Protein AF-A0A838FUK3-F1 (afdb_monomer_lite)

Radius of gyration: 19.47 Å; chains: 1; bounding box: 32×41×66 Å

Foldseek 3Di:
DALQVLLVVQAPPPDGLLRDDPVSSLRSLLNSCLVPVVCNLVNLLVSCLSPVVCSLVSLLSSCVSVDQPCLLSNLSNLVSSCLSPVVCNVVSLVSSCVSHVVSNVSNPPPDPPVDDDDDDDDDDDDDDPDPDDPDPPDDDDDDDDDDQWWWKQAPQATDIDGPVVNVVRCVVGVRMDTDHRDDDPPDDD

Sequence (189 aa):
MNPTRMIEEHLPQGVTIANASKPDLLSAVCAAVRKYRNAAPQIVRVASEARPQWAGDIVRSAFECLGARDCALLGRVLNAAVSAHPDDAAMLTDIAIQSSPECASSFSGDGKSVRDAGDERDPVGFGLAPLNQNPPPGSVGGGGAQGNVVAVCVNGRTVFASPRGAEDILNNNPSARLGPCVVTPIRNP

pLDDT: mean 71.34, std 22.26, range [27.05, 96.44]

Structure (mmCIF, N/CA/C/O backbone):
data_AF-A0A838FUK3-F1
#
_entry.id   AF-A0A838FUK3-F1
#
loop_
_atom_site.group_PDB
_atom_site.id
_atom_site.type_symbol
_atom_site.label_atom_id
_atom_site.label_alt_id
_atom_site.label_comp_id
_atom_site.label_asym_id
_atom_site.label_entity_id
_atom_site.label_seq_id
_atom_site.pdbx_PDB_ins_code
_atom_site.Cartn_x
_atom_site.Cartn_y
_atom_site.Cartn_z
_atom_site.occupancy
_atom_site.B_iso_or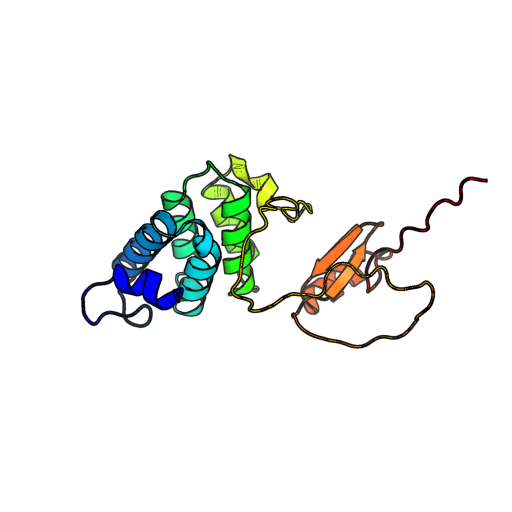_equiv
_atom_site.auth_seq_id
_atom_site.auth_comp_id
_atom_site.auth_asym_id
_atom_site.auth_atom_id
_atom_site.pdbx_PDB_model_num
ATOM 1 N N . MET A 1 1 ? -6.074 -16.871 4.807 1.00 60.47 1 MET A N 1
ATOM 2 C CA . MET A 1 1 ? -6.477 -15.876 5.828 1.00 60.47 1 MET A CA 1
ATOM 3 C C . MET A 1 1 ? -6.793 -14.553 5.130 1.00 60.47 1 MET A C 1
ATOM 5 O O . MET A 1 1 ? -6.140 -14.261 4.138 1.00 60.47 1 MET A O 1
ATOM 9 N N . ASN A 1 2 ? -7.814 -13.806 5.567 1.00 88.00 2 ASN A N 1
ATOM 10 C CA . ASN A 1 2 ? -8.267 -12.572 4.899 1.00 88.00 2 ASN A CA 1
ATOM 11 C C . ASN A 1 2 ? -7.387 -11.359 5.308 1.00 88.00 2 ASN A C 1
ATOM 13 O O . ASN A 1 2 ? -7.122 -11.228 6.505 1.00 88.00 2 ASN A O 1
ATOM 17 N N . PRO A 1 3 ? -6.966 -10.469 4.380 1.00 81.56 3 PRO A N 1
ATOM 18 C CA . PRO A 1 3 ? -6.142 -9.291 4.691 1.00 81.56 3 PRO A CA 1
ATOM 19 C C . PRO A 1 3 ? -6.726 -8.356 5.758 1.00 81.56 3 PRO A C 1
ATOM 21 O O . PRO A 1 3 ? -5.984 -7.849 6.593 1.00 81.56 3 PRO A O 1
ATOM 24 N N . THR A 1 4 ? -8.049 -8.180 5.799 1.00 86.31 4 THR A N 1
ATOM 25 C CA . THR A 1 4 ? -8.727 -7.410 6.851 1.00 86.31 4 THR A CA 1
ATOM 26 C C . THR A 1 4 ? -8.443 -8.005 8.226 1.00 86.31 4 THR A C 1
ATOM 28 O O . THR A 1 4 ? -8.023 -7.299 9.136 1.00 86.31 4 THR A O 1
ATOM 31 N N . ARG A 1 5 ? -8.575 -9.332 8.358 1.00 84.62 5 ARG A N 1
ATOM 32 C CA . ARG A 1 5 ? -8.269 -10.042 9.609 1.00 84.62 5 ARG A CA 1
ATOM 33 C C . ARG A 1 5 ? -6.792 -9.958 9.973 1.00 84.62 5 ARG A C 1
ATOM 35 O O . ARG A 1 5 ? -6.479 -9.850 11.148 1.00 84.62 5 ARG A O 1
ATOM 42 N N . MET A 1 6 ? -5.896 -9.967 8.984 1.00 86.81 6 MET A N 1
ATOM 43 C CA . MET A 1 6 ? -4.457 -9.817 9.230 1.00 86.81 6 MET A CA 1
ATOM 44 C C . MET A 1 6 ? -4.118 -8.474 9.883 1.00 86.81 6 MET A C 1
ATOM 46 O O . MET A 1 6 ? -3.196 -8.424 10.687 1.00 86.81 6 MET A O 1
ATOM 50 N N . ILE A 1 7 ? -4.854 -7.408 9.559 1.00 87.69 7 ILE A N 1
ATOM 51 C CA . ILE A 1 7 ? -4.683 -6.087 10.180 1.00 87.69 7 ILE A CA 1
ATOM 52 C C . ILE A 1 7 ? -5.390 -6.039 11.537 1.00 87.69 7 ILE A C 1
ATOM 54 O O . ILE A 1 7 ? -4.797 -5.613 12.523 1.00 87.69 7 ILE A O 1
ATOM 58 N N . GLU A 1 8 ? -6.642 -6.501 11.603 1.00 90.75 8 GLU A N 1
ATOM 59 C CA . GLU A 1 8 ? -7.452 -6.466 12.828 1.00 90.75 8 GLU A CA 1
ATOM 60 C C . GLU A 1 8 ? -6.852 -7.281 13.981 1.00 90.75 8 GLU A C 1
ATOM 62 O O . GLU A 1 8 ? -7.034 -6.909 15.134 1.00 90.75 8 GLU A O 1
ATOM 67 N N . GLU A 1 9 ? -6.078 -8.334 13.697 1.00 92.38 9 GLU A N 1
ATOM 68 C CA . GLU A 1 9 ? -5.305 -9.076 14.709 1.00 92.38 9 GLU A CA 1
ATOM 69 C C . GLU A 1 9 ? -4.315 -8.211 15.500 1.00 92.38 9 GLU A C 1
ATOM 71 O O . GLU A 1 9 ? -3.909 -8.586 16.600 1.00 92.38 9 GLU A O 1
ATOM 76 N N . HIS A 1 10 ? -3.898 -7.083 14.930 1.00 92.00 10 HIS A N 1
ATOM 77 C CA . HIS A 1 10 ? -2.932 -6.168 15.523 1.00 92.00 10 HIS A CA 1
ATOM 78 C C . HIS A 1 10 ? -3.568 -4.862 16.016 1.00 92.00 10 HIS A C 1
ATOM 80 O O . HIS A 1 10 ? -2.854 -3.981 16.493 1.00 92.00 10 HIS A O 1
ATOM 86 N N . LEU A 1 11 ? -4.894 -4.737 15.922 1.00 91.19 11 LEU A N 1
ATOM 87 C CA . LEU A 1 11 ? -5.642 -3.616 16.480 1.00 91.19 11 LEU A CA 1
ATOM 88 C C . LEU A 1 11 ? -6.100 -3.916 17.920 1.00 91.19 11 LEU A C 1
ATOM 90 O O . LEU A 1 11 ? -6.193 -5.082 18.318 1.00 91.19 11 LEU A O 1
ATOM 94 N N . PRO A 1 12 ? -6.411 -2.880 18.724 1.00 88.88 12 PRO A N 1
ATOM 95 C CA . PRO A 1 12 ? -7.045 -3.071 20.024 1.00 88.88 12 PRO A CA 1
ATOM 96 C C . PRO A 1 12 ? -8.372 -3.838 19.911 1.00 88.88 12 PRO A C 1
ATOM 98 O O . PRO A 1 12 ? -9.055 -3.793 18.887 1.00 88.88 12 PRO A O 1
ATOM 101 N N . GLN A 1 13 ? -8.776 -4.525 20.984 1.00 88.69 13 GLN A N 1
ATOM 102 C CA . GLN A 1 13 ? -10.026 -5.290 20.978 1.00 88.69 13 GLN A CA 1
ATOM 103 C C . GLN A 1 13 ? -11.237 -4.400 20.654 1.00 88.69 13 GLN A C 1
ATOM 105 O O . GLN A 1 13 ? -11.403 -3.324 21.223 1.00 88.69 13 GLN A O 1
ATOM 110 N N . GLY A 1 14 ? -12.090 -4.868 19.737 1.00 84.94 14 GLY A N 1
ATOM 111 C CA . GLY A 1 14 ? -13.278 -4.135 19.280 1.00 84.94 14 GLY A CA 1
ATOM 112 C C . GLY A 1 14 ? -12.997 -3.025 18.258 1.00 84.94 14 GLY A C 1
ATOM 113 O O . GLY A 1 14 ? -13.936 -2.377 17.793 1.00 84.94 14 GLY A O 1
ATOM 114 N N . VAL A 1 15 ? -11.733 -2.818 17.877 1.00 90.19 15 VAL A N 1
ATOM 115 C CA . VAL A 1 15 ? -11.328 -1.857 16.848 1.00 90.19 15 VAL A CA 1
ATOM 116 C C . VAL A 1 15 ? -11.174 -2.571 15.504 1.00 90.19 15 VAL A C 1
ATOM 118 O O . VAL A 1 15 ? -10.634 -3.668 15.402 1.00 90.19 15 VAL A O 1
ATOM 121 N N . THR A 1 16 ? -11.669 -1.925 14.458 1.00 92.12 16 THR A N 1
ATOM 122 C CA . THR A 1 16 ? -11.620 -2.356 13.060 1.00 92.12 16 THR A CA 1
ATOM 123 C C . THR A 1 16 ? -10.824 -1.343 12.251 1.00 92.12 16 THR A C 1
ATOM 125 O O . THR A 1 16 ? -10.628 -0.200 12.669 1.00 92.12 16 THR A O 1
ATOM 128 N N . ILE A 1 17 ? -10.436 -1.707 11.033 1.00 87.81 17 ILE A N 1
ATOM 129 C CA . ILE A 1 17 ? -9.765 -0.786 10.101 1.00 87.81 17 ILE A CA 1
ATOM 130 C C . ILE A 1 17 ? -10.590 0.503 9.897 1.00 87.81 17 ILE A C 1
ATOM 132 O O . ILE A 1 17 ? -10.043 1.600 9.784 1.00 87.81 17 ILE A O 1
ATOM 136 N N . ALA A 1 18 ? -11.922 0.378 9.920 1.00 87.75 18 ALA A N 1
ATOM 137 C CA . ALA A 1 18 ? -12.868 1.460 9.673 1.00 87.75 18 ALA A CA 1
ATOM 138 C C . ALA A 1 18 ? -13.121 2.391 10.874 1.00 87.75 18 ALA A C 1
ATOM 140 O O . ALA A 1 18 ? -13.715 3.455 10.687 1.00 87.75 18 ALA A O 1
ATOM 141 N N . ASN A 1 19 ? -12.665 2.072 12.089 1.00 88.75 19 ASN A N 1
ATOM 142 C CA . ASN A 1 19 ? -12.779 2.966 13.256 1.00 88.75 19 ASN A CA 1
ATOM 143 C C . ASN A 1 19 ? -11.459 3.163 14.024 1.00 88.75 19 ASN A C 1
ATOM 145 O O . ASN A 1 19 ? -11.418 3.981 14.939 1.00 88.75 19 ASN A O 1
ATOM 149 N N . ALA A 1 20 ? -10.382 2.485 13.620 1.00 93.06 20 ALA A N 1
ATOM 150 C CA . ALA A 1 20 ? -9.053 2.679 14.178 1.00 93.06 20 ALA A CA 1
ATOM 151 C C . ALA A 1 20 ? -8.593 4.134 14.047 1.00 93.06 20 ALA A C 1
ATOM 153 O O . ALA A 1 20 ? -8.859 4.805 13.037 1.00 93.06 20 ALA A O 1
ATOM 154 N N . SER A 1 21 ? -7.858 4.589 15.064 1.00 94.50 21 SER A N 1
ATOM 155 C CA . SER A 1 21 ? -7.077 5.814 14.975 1.00 94.50 21 SER A CA 1
ATOM 156 C C . SER A 1 21 ? -5.962 5.639 13.934 1.00 94.50 21 SER A C 1
ATOM 158 O O . SER A 1 21 ? -5.526 4.521 13.648 1.00 94.50 21 SER A O 1
ATOM 160 N N . LYS A 1 22 ? -5.479 6.746 13.360 1.00 93.69 22 LYS A N 1
ATOM 161 C CA . LYS A 1 22 ? -4.349 6.716 12.422 1.00 93.69 22 LYS A CA 1
ATOM 162 C C . LYS A 1 22 ? -3.121 5.980 12.993 1.00 93.69 22 LYS A C 1
ATOM 164 O O . LYS A 1 22 ? -2.636 5.083 12.307 1.00 93.69 22 LYS A O 1
ATOM 169 N N . PRO A 1 23 ? -2.607 6.297 14.202 1.00 95.69 23 PRO A N 1
ATOM 170 C CA . PRO A 1 23 ? -1.423 5.613 14.725 1.00 95.69 23 PRO A CA 1
ATOM 171 C C . PRO A 1 23 ? -1.657 4.118 14.969 1.00 95.69 23 PRO A C 1
ATOM 173 O O . PRO A 1 23 ? -0.779 3.321 14.637 1.00 95.69 23 PRO A O 1
ATOM 176 N N . ASP A 1 24 ? -2.835 3.723 15.465 1.00 93.56 24 ASP A N 1
ATOM 177 C CA . ASP A 1 24 ? -3.150 2.305 15.686 1.00 93.56 24 ASP A CA 1
ATOM 178 C C . ASP A 1 24 ? -3.202 1.540 14.367 1.00 93.56 24 ASP A C 1
ATOM 180 O O . ASP A 1 24 ? -2.647 0.447 14.263 1.00 93.56 24 ASP A O 1
ATOM 184 N N . LEU A 1 25 ? -3.813 2.130 13.333 1.00 95.62 25 LEU A N 1
ATOM 185 C CA . LEU A 1 25 ? -3.869 1.495 12.024 1.00 95.62 25 LEU A CA 1
ATOM 186 C C . LEU A 1 25 ? -2.481 1.355 11.399 1.00 95.62 25 LEU A C 1
ATOM 188 O O . LEU A 1 25 ? -2.160 0.283 10.898 1.00 95.62 25 LEU A O 1
ATOM 192 N N . LEU A 1 26 ? -1.655 2.405 11.423 1.00 96.38 26 LEU A N 1
ATOM 193 C CA . LEU A 1 26 ? -0.302 2.340 10.860 1.00 96.38 26 LEU A CA 1
ATOM 194 C C . LEU A 1 26 ? 0.556 1.303 11.600 1.00 96.38 26 LEU A C 1
ATOM 196 O O . LEU A 1 26 ? 1.238 0.500 10.964 1.00 96.38 26 LEU A O 1
ATOM 200 N N . SER A 1 27 ? 0.452 1.249 12.931 1.00 95.88 27 SER A N 1
ATOM 201 C CA . SER A 1 27 ? 1.106 0.221 13.748 1.00 95.88 27 SER A CA 1
ATOM 202 C C . SER A 1 27 ? 0.626 -1.192 13.384 1.00 95.88 27 SER A C 1
ATOM 204 O O . SER A 1 27 ? 1.440 -2.094 13.167 1.00 95.88 27 SER A O 1
ATOM 206 N N . ALA A 1 28 ? -0.687 -1.381 13.225 1.00 95.44 28 ALA A N 1
ATOM 207 C CA . ALA A 1 28 ? -1.276 -2.664 12.855 1.00 95.44 28 ALA A CA 1
ATOM 208 C C . ALA A 1 28 ? -0.891 -3.109 11.437 1.00 95.44 28 ALA A C 1
ATOM 210 O O . ALA A 1 28 ? -0.527 -4.267 11.238 1.00 95.44 28 ALA A O 1
ATOM 211 N N . VAL A 1 29 ? -0.898 -2.196 10.461 1.00 96.06 29 VAL A N 1
ATOM 212 C CA . VAL A 1 29 ? -0.426 -2.459 9.092 1.00 96.06 29 VAL A CA 1
ATOM 213 C C . VAL A 1 29 ? 1.043 -2.864 9.118 1.00 96.06 29 VAL A C 1
ATOM 215 O O . VAL A 1 29 ? 1.394 -3.895 8.551 1.00 96.06 29 VAL A O 1
ATOM 218 N N . CYS A 1 30 ? 1.889 -2.110 9.821 1.00 95.38 30 CYS A N 1
ATOM 219 C CA . CYS A 1 30 ? 3.306 -2.418 9.985 1.00 95.38 30 CYS A CA 1
ATOM 220 C C . CYS A 1 30 ? 3.538 -3.827 10.565 1.00 95.38 30 CYS A C 1
ATOM 222 O O . CYS A 1 30 ? 4.346 -4.600 10.040 1.00 95.38 30 CYS A O 1
ATOM 224 N N . ALA A 1 31 ? 2.814 -4.189 11.628 1.00 94.50 31 ALA A N 1
ATOM 225 C CA . ALA A 1 31 ? 2.893 -5.516 12.232 1.00 94.50 31 ALA A CA 1
ATOM 226 C C . ALA A 1 31 ? 2.410 -6.615 11.267 1.00 94.50 31 ALA A C 1
ATOM 228 O O . ALA A 1 31 ? 3.091 -7.631 11.091 1.00 94.50 31 ALA A O 1
ATOM 229 N N . ALA A 1 32 ? 1.293 -6.376 10.576 1.00 93.88 32 ALA A N 1
ATOM 230 C CA . ALA A 1 32 ? 0.704 -7.313 9.629 1.00 93.88 32 ALA A CA 1
ATOM 231 C C . ALA A 1 32 ? 1.627 -7.581 8.429 1.00 93.88 32 ALA A C 1
ATOM 233 O O . ALA A 1 32 ? 1.840 -8.740 8.079 1.00 93.88 32 ALA A O 1
ATOM 234 N N . VAL A 1 33 ? 2.234 -6.553 7.820 1.00 95.06 33 VAL A N 1
ATOM 235 C CA . VAL A 1 33 ? 3.140 -6.747 6.670 1.00 95.06 33 VAL A CA 1
ATOM 236 C C . VAL A 1 33 ? 4.452 -7.430 7.062 1.00 95.06 33 VAL A C 1
ATOM 238 O O . VAL A 1 33 ? 5.014 -8.171 6.258 1.00 95.06 33 VAL A O 1
ATOM 241 N N . ARG A 1 34 ? 4.932 -7.247 8.302 1.00 93.25 34 ARG A N 1
ATOM 242 C CA . ARG A 1 34 ? 6.094 -7.990 8.825 1.00 93.25 34 ARG A CA 1
ATOM 243 C C . ARG A 1 34 ? 5.775 -9.467 9.027 1.00 93.25 34 ARG A C 1
ATOM 245 O O . ARG A 1 34 ? 6.584 -10.314 8.657 1.00 93.25 34 ARG A O 1
ATOM 252 N N . LYS A 1 35 ? 4.608 -9.770 9.604 1.00 92.88 35 LYS A N 1
ATOM 253 C CA . LYS A 1 35 ? 4.165 -11.143 9.890 1.00 92.88 35 LYS A CA 1
ATOM 254 C C . LYS A 1 35 ? 3.771 -11.895 8.616 1.00 92.88 35 LYS A C 1
ATOM 256 O O . LYS A 1 35 ? 4.126 -13.057 8.449 1.00 92.88 35 LYS A O 1
ATOM 261 N N . TYR A 1 36 ? 3.088 -11.220 7.695 1.00 91.69 36 TYR A N 1
ATOM 262 C CA . TYR A 1 36 ? 2.520 -11.794 6.477 1.00 91.69 36 TYR A CA 1
ATOM 263 C C . TYR A 1 36 ? 3.130 -11.158 5.218 1.00 91.69 36 TYR A C 1
ATOM 265 O O . TYR A 1 36 ? 2.413 -10.649 4.358 1.00 91.69 36 TYR A O 1
ATOM 273 N N . ARG A 1 37 ? 4.463 -11.201 5.083 1.00 88.94 37 ARG A N 1
ATOM 274 C CA . ARG A 1 37 ? 5.203 -10.533 3.989 1.00 88.94 37 ARG A CA 1
ATOM 275 C C . ARG A 1 37 ? 4.646 -10.791 2.587 1.00 88.94 37 ARG A C 1
ATOM 277 O O . ARG A 1 37 ? 4.472 -9.851 1.821 1.00 88.94 37 ARG A O 1
ATOM 284 N N . ASN A 1 38 ? 4.294 -12.035 2.263 1.00 85.19 38 ASN A N 1
ATOM 285 C CA . ASN A 1 38 ? 3.744 -12.385 0.946 1.00 85.19 38 ASN A CA 1
ATOM 286 C C . ASN A 1 38 ? 2.347 -11.792 0.690 1.00 85.19 38 ASN A C 1
ATOM 288 O O . ASN A 1 38 ? 1.967 -11.584 -0.460 1.00 85.19 38 ASN A O 1
ATOM 292 N N . ALA A 1 39 ? 1.592 -11.501 1.752 1.00 87.50 39 ALA A N 1
ATOM 293 C CA . ALA A 1 39 ? 0.282 -10.860 1.683 1.00 87.50 39 ALA A CA 1
ATOM 294 C C . ALA A 1 39 ? 0.362 -9.328 1.799 1.00 87.50 39 ALA A C 1
ATOM 296 O O . ALA A 1 39 ? -0.669 -8.663 1.688 1.00 87.50 39 ALA A O 1
ATOM 297 N N . ALA A 1 40 ? 1.559 -8.756 1.987 1.00 89.62 40 ALA A N 1
ATOM 298 C CA . ALA A 1 40 ? 1.745 -7.322 2.190 1.00 89.62 40 ALA A CA 1
ATOM 299 C C . ALA A 1 40 ? 1.087 -6.439 1.112 1.00 89.62 40 ALA A C 1
ATOM 301 O O . ALA A 1 40 ? 0.450 -5.45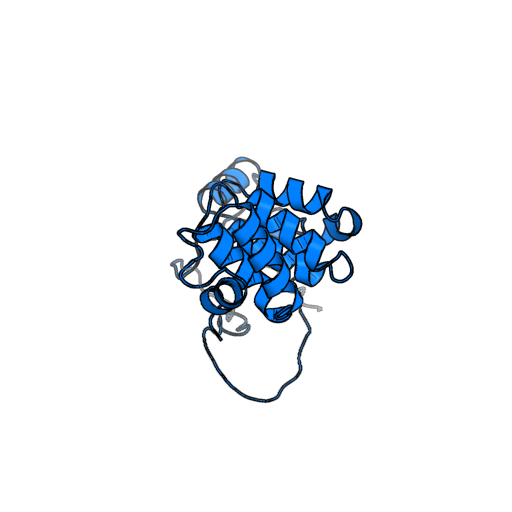8 1.499 1.00 89.62 40 ALA A O 1
ATOM 302 N N . PRO A 1 41 ? 1.123 -6.779 -0.197 1.00 88.06 41 PRO A N 1
ATOM 303 C CA . PRO A 1 41 ? 0.412 -5.994 -1.205 1.00 88.06 41 PRO A CA 1
ATOM 304 C C . PRO A 1 41 ? -1.093 -5.892 -0.930 1.00 88.06 41 PRO A C 1
ATOM 306 O O . PRO A 1 41 ? -1.668 -4.814 -1.026 1.00 88.06 41 PRO A O 1
ATOM 309 N N . GLN A 1 42 ? -1.729 -6.993 -0.518 1.00 85.50 42 GLN A N 1
ATOM 310 C CA . GLN A 1 42 ? -3.172 -7.005 -0.263 1.00 85.50 42 GLN A CA 1
ATOM 311 C C . GLN A 1 42 ? -3.542 -6.376 1.079 1.00 85.50 42 GLN A C 1
ATOM 313 O O . GLN A 1 42 ? -4.596 -5.759 1.190 1.00 85.50 42 GLN A O 1
ATOM 318 N N . ILE A 1 43 ? -2.666 -6.484 2.080 1.00 87.94 43 ILE A N 1
ATOM 319 C CA . ILE A 1 43 ? -2.806 -5.766 3.352 1.00 87.94 43 ILE A CA 1
ATOM 320 C C . ILE A 1 43 ? -2.818 -4.257 3.096 1.00 87.94 43 ILE A C 1
ATOM 322 O O . ILE A 1 43 ? -3.736 -3.568 3.534 1.00 87.94 43 ILE A O 1
ATOM 326 N N . VAL A 1 44 ? -1.836 -3.752 2.344 1.00 92.25 44 VAL A N 1
ATOM 327 C CA . VAL A 1 44 ? -1.743 -2.323 2.016 1.00 92.25 44 VAL A CA 1
ATOM 328 C C . VAL A 1 44 ? -2.923 -1.873 1.168 1.00 92.25 44 VAL A C 1
ATOM 330 O O . VAL A 1 44 ? -3.510 -0.841 1.471 1.00 92.25 44 VAL A O 1
ATOM 333 N N . ARG A 1 45 ? -3.327 -2.661 0.166 1.00 85.88 45 ARG A N 1
ATOM 334 C CA . ARG A 1 45 ? -4.517 -2.367 -0.638 1.00 85.88 45 ARG A CA 1
ATOM 335 C C . ARG A 1 45 ? -5.762 -2.187 0.229 1.00 85.88 45 ARG A C 1
ATOM 337 O O . ARG A 1 45 ? -6.379 -1.133 0.171 1.00 85.88 45 ARG A O 1
ATOM 344 N N . VAL A 1 46 ? -6.098 -3.175 1.061 1.00 87.44 46 VAL A N 1
ATOM 345 C CA . VAL A 1 46 ? -7.309 -3.139 1.900 1.00 87.44 46 VAL A CA 1
ATOM 346 C C . VAL A 1 46 ? -7.253 -2.006 2.924 1.00 87.44 46 VAL A C 1
ATOM 348 O O . VAL A 1 46 ? -8.257 -1.332 3.148 1.00 87.44 46 VAL A O 1
ATOM 351 N N . ALA A 1 47 ? -6.091 -1.765 3.537 1.00 88.69 47 ALA A N 1
ATOM 352 C CA . ALA A 1 47 ? -5.918 -0.651 4.465 1.00 88.69 47 ALA A CA 1
ATOM 353 C C . ALA A 1 47 ? -6.142 0.699 3.767 1.00 88.69 47 ALA A C 1
ATOM 355 O O . ALA A 1 47 ? -6.871 1.546 4.285 1.00 88.69 47 ALA A O 1
ATOM 356 N N . SER A 1 48 ? -5.554 0.880 2.583 1.00 90.06 48 SER A N 1
ATOM 357 C CA . SER A 1 48 ? -5.688 2.102 1.794 1.00 90.06 48 SER A CA 1
ATOM 358 C C . SER A 1 48 ? -7.107 2.283 1.255 1.00 90.06 48 SER A C 1
ATOM 360 O O . SER A 1 48 ? -7.609 3.399 1.290 1.00 90.06 48 SER A O 1
ATOM 362 N N . GLU A 1 49 ? -7.787 1.228 0.796 1.00 85.38 49 GLU A N 1
ATOM 363 C CA . GLU A 1 49 ? -9.197 1.282 0.363 1.00 85.38 49 GLU A CA 1
ATOM 364 C C . GLU A 1 49 ? -10.122 1.694 1.521 1.00 85.38 49 GLU A C 1
ATOM 366 O O . GLU A 1 49 ? -11.022 2.512 1.346 1.00 85.38 49 GLU A O 1
ATOM 371 N N . ALA A 1 50 ? -9.880 1.172 2.727 1.00 86.06 50 ALA A N 1
ATOM 372 C CA . ALA A 1 50 ? -10.679 1.490 3.910 1.00 86.06 50 ALA A CA 1
ATOM 373 C C . ALA A 1 50 ? -10.391 2.888 4.493 1.00 86.06 50 ALA A C 1
ATOM 375 O O . ALA A 1 50 ? -11.240 3.457 5.189 1.00 86.06 50 ALA A O 1
ATOM 376 N N . ARG A 1 51 ? -9.193 3.434 4.245 1.00 87.50 51 ARG A N 1
ATOM 377 C CA . ARG A 1 51 ? -8.735 4.751 4.719 1.00 87.50 51 ARG A CA 1
ATOM 378 C C . ARG A 1 51 ? -8.001 5.534 3.620 1.00 87.50 51 ARG A C 1
ATOM 380 O O . ARG A 1 51 ? -6.794 5.762 3.749 1.00 87.50 51 ARG A O 1
ATOM 387 N N . PRO A 1 52 ? -8.710 5.999 2.573 1.00 89.50 52 PRO A N 1
ATOM 388 C CA . PRO A 1 52 ? -8.102 6.684 1.426 1.00 89.50 52 PRO A CA 1
ATOM 389 C C . PRO A 1 52 ? -7.246 7.887 1.826 1.00 89.50 52 PRO A C 1
ATOM 391 O O . PRO A 1 52 ? -6.130 8.063 1.351 1.00 89.50 52 PRO A O 1
ATOM 394 N N . GLN A 1 53 ? -7.714 8.659 2.809 1.00 90.12 53 GLN A N 1
ATOM 395 C CA . GLN A 1 53 ? -7.031 9.850 3.309 1.00 90.12 53 GLN A CA 1
ATOM 396 C C . GLN A 1 53 ? -5.673 9.566 3.978 1.00 90.12 53 GLN A C 1
ATOM 398 O O . GLN A 1 53 ? -4.938 10.500 4.292 1.00 90.12 53 GLN A O 1
ATOM 403 N N . TRP A 1 54 ? -5.350 8.297 4.254 1.00 94.31 54 TRP A N 1
ATOM 404 C CA . TRP A 1 54 ? -4.081 7.866 4.848 1.00 94.31 54 TRP A CA 1
ATOM 405 C C . TRP A 1 54 ? -3.248 6.995 3.900 1.00 94.31 54 TRP A C 1
ATOM 407 O O . TRP A 1 54 ? -2.221 6.475 4.330 1.00 94.31 54 TRP A O 1
ATOM 417 N N . ALA A 1 55 ? -3.639 6.841 2.628 1.00 91.88 55 ALA A N 1
ATOM 418 C CA . ALA A 1 55 ? -2.982 5.936 1.680 1.00 91.88 55 ALA A CA 1
ATOM 419 C C . ALA A 1 55 ? -1.460 6.161 1.589 1.00 91.88 55 ALA A C 1
ATOM 421 O O . ALA A 1 55 ? -0.685 5.208 1.671 1.00 91.88 55 ALA A O 1
ATOM 422 N N . GLY A 1 56 ? -1.017 7.420 1.521 1.00 91.12 56 GLY A N 1
ATOM 423 C CA . GLY A 1 56 ? 0.410 7.755 1.506 1.00 91.12 56 GLY A CA 1
ATOM 424 C C . GLY A 1 56 ? 1.159 7.327 2.775 1.00 91.12 56 GLY A C 1
ATOM 425 O O . GLY A 1 56 ? 2.262 6.788 2.696 1.00 91.12 56 GLY A O 1
ATOM 426 N N . ASP A 1 57 ? 0.554 7.504 3.951 1.00 94.75 57 ASP A N 1
ATOM 427 C CA . ASP A 1 57 ? 1.167 7.102 5.222 1.00 94.75 57 ASP A CA 1
ATOM 428 C C . ASP A 1 57 ? 1.164 5.582 5.412 1.00 94.75 57 ASP A C 1
ATOM 430 O O . ASP A 1 57 ? 2.104 5.032 5.983 1.00 94.75 57 ASP A O 1
ATOM 434 N N . ILE A 1 58 ? 0.139 4.896 4.900 1.00 96.44 58 ILE A N 1
ATOM 435 C CA . ILE A 1 58 ? 0.051 3.432 4.885 1.00 96.44 58 ILE A CA 1
ATOM 436 C C . ILE A 1 58 ? 1.176 2.852 4.022 1.00 96.44 58 ILE A C 1
ATOM 438 O O . ILE A 1 58 ? 1.871 1.940 4.471 1.00 96.44 58 ILE A O 1
ATOM 442 N N . VAL A 1 59 ? 1.395 3.396 2.818 1.00 95.31 59 VAL A N 1
ATOM 443 C CA . VAL A 1 59 ? 2.501 2.977 1.938 1.00 95.31 59 VAL A CA 1
ATOM 444 C C . VAL A 1 59 ? 3.846 3.215 2.616 1.00 95.31 59 VAL A C 1
ATOM 446 O O . VAL A 1 59 ? 4.643 2.281 2.711 1.00 95.31 59 VAL A O 1
ATOM 449 N N . ARG A 1 60 ? 4.075 4.419 3.158 1.00 93.19 60 ARG A N 1
ATOM 450 C CA . ARG A 1 60 ? 5.313 4.752 3.878 1.00 93.19 60 ARG A CA 1
ATOM 451 C C . ARG A 1 60 ? 5.574 3.782 5.031 1.00 93.19 60 ARG A C 1
ATOM 453 O O . ARG A 1 60 ? 6.643 3.183 5.102 1.00 93.19 60 ARG A O 1
ATOM 460 N N . SER A 1 61 ? 4.580 3.573 5.893 1.00 95.00 61 SER A N 1
ATOM 461 C CA . SER A 1 61 ? 4.699 2.676 7.046 1.00 95.00 61 SER A CA 1
ATOM 462 C C . SER A 1 61 ? 4.970 1.230 6.622 1.00 95.00 61 SER A C 1
ATOM 464 O O . SER A 1 61 ? 5.827 0.559 7.198 1.00 95.00 61 SER A O 1
ATOM 466 N N . ALA A 1 62 ? 4.302 0.742 5.573 1.00 94.38 62 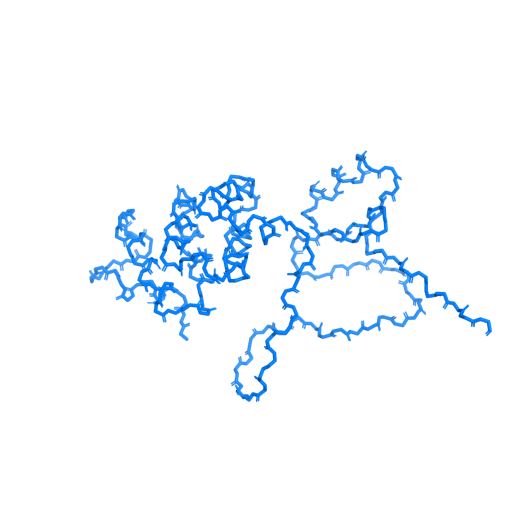ALA A N 1
ATOM 467 C CA . ALA A 1 62 ? 4.551 -0.596 5.053 1.00 94.38 62 ALA A CA 1
ATOM 468 C C . ALA A 1 62 ? 5.985 -0.755 4.524 1.00 94.38 62 ALA A C 1
ATOM 470 O O . ALA A 1 62 ? 6.622 -1.774 4.794 1.00 94.38 62 ALA A O 1
ATOM 471 N N . PHE A 1 63 ? 6.507 0.251 3.818 1.00 94.19 63 PHE A N 1
ATOM 472 C CA . PHE A 1 63 ? 7.871 0.254 3.285 1.00 94.19 63 PHE A CA 1
ATOM 473 C C . PHE A 1 63 ? 8.912 0.234 4.403 1.00 94.19 63 PHE A C 1
ATOM 475 O O . PHE A 1 63 ? 9.791 -0.628 4.405 1.00 94.19 63 PHE A O 1
ATOM 482 N N . GLU A 1 64 ? 8.766 1.107 5.400 1.00 91.25 64 GLU A N 1
ATOM 483 C CA . GLU A 1 64 ? 9.636 1.144 6.582 1.00 91.25 64 GLU A CA 1
ATOM 484 C C . GLU A 1 64 ? 9.649 -0.204 7.316 1.00 91.25 64 GLU A C 1
ATOM 486 O O . GLU A 1 64 ? 10.691 -0.678 7.773 1.00 91.25 64 GLU A O 1
ATOM 491 N N . CYS A 1 65 ? 8.493 -0.864 7.406 1.00 93.25 65 CYS A N 1
ATOM 492 C CA . CYS A 1 65 ? 8.354 -2.109 8.149 1.00 93.25 65 CYS A CA 1
ATOM 493 C C . CYS A 1 65 ? 8.795 -3.354 7.377 1.00 93.25 65 CYS A C 1
ATOM 495 O O . CYS A 1 65 ? 9.260 -4.310 8.004 1.00 93.25 65 CYS A O 1
ATOM 497 N N . LEU A 1 66 ? 8.679 -3.357 6.050 1.00 91.00 66 LEU A N 1
ATOM 498 C CA . LEU A 1 66 ? 9.228 -4.409 5.196 1.00 91.00 66 LEU A CA 1
ATOM 499 C C . LEU A 1 66 ? 10.745 -4.264 5.023 1.00 91.00 66 LEU A C 1
ATOM 501 O O . LEU A 1 66 ? 11.443 -5.285 4.989 1.00 91.00 66 LEU A O 1
ATOM 505 N N . GLY A 1 67 ? 11.233 -3.022 4.981 1.00 84.44 67 GLY A N 1
ATOM 506 C CA . GLY A 1 67 ? 12.607 -2.653 4.667 1.00 84.44 67 GLY A CA 1
ATOM 507 C C . GLY A 1 67 ? 12.930 -2.786 3.175 1.00 84.44 67 GLY A C 1
ATOM 508 O O . GLY A 1 67 ? 12.290 -3.535 2.439 1.00 84.44 67 GLY A O 1
ATOM 509 N N . ALA A 1 68 ? 13.988 -2.114 2.729 1.00 74.44 68 ALA A N 1
ATOM 510 C CA . ALA A 1 68 ? 14.358 -2.018 1.315 1.00 74.44 68 ALA A CA 1
ATOM 511 C C . ALA A 1 68 ? 15.159 -3.214 0.756 1.00 74.44 68 ALA A C 1
ATOM 513 O O . ALA A 1 68 ? 15.940 -3.093 -0.181 1.00 74.44 68 ALA A O 1
ATOM 514 N N . ARG A 1 69 ? 14.987 -4.406 1.337 1.00 76.25 69 ARG A N 1
ATOM 515 C CA . ARG A 1 69 ? 15.736 -5.609 0.921 1.00 76.25 69 ARG A CA 1
ATOM 516 C C . ARG A 1 69 ? 15.130 -6.312 -0.291 1.00 76.25 69 ARG A C 1
ATOM 518 O O . ARG A 1 69 ? 15.816 -7.099 -0.933 1.00 76.25 69 ARG A O 1
ATOM 525 N N . ASP A 1 70 ? 13.855 -6.059 -0.570 1.00 84.19 70 ASP A N 1
ATOM 526 C CA . ASP A 1 70 ? 13.104 -6.711 -1.641 1.00 84.19 70 ASP A CA 1
ATOM 527 C C . ASP A 1 70 ? 12.315 -5.667 -2.440 1.00 84.19 70 ASP A C 1
ATOM 529 O O . ASP A 1 70 ? 11.132 -5.411 -2.200 1.00 84.19 70 ASP A O 1
ATOM 533 N N . CYS A 1 71 ? 12.997 -5.043 -3.404 1.00 85.62 71 CYS A N 1
ATOM 534 C CA . CYS A 1 71 ? 12.396 -4.039 -4.278 1.00 85.62 71 CYS A CA 1
ATOM 535 C C . CYS A 1 71 ? 11.242 -4.597 -5.123 1.00 85.62 71 CYS A C 1
ATOM 537 O O . CYS A 1 71 ? 10.325 -3.856 -5.472 1.00 85.62 71 CYS A O 1
ATOM 539 N N . ALA A 1 72 ? 11.239 -5.903 -5.413 1.00 84.94 72 ALA A N 1
ATOM 540 C CA . ALA A 1 72 ? 10.153 -6.549 -6.141 1.00 84.94 72 ALA A CA 1
ATOM 541 C C . ALA A 1 72 ? 8.885 -6.650 -5.278 1.00 84.94 72 ALA A C 1
ATOM 543 O O . ALA A 1 72 ? 7.775 -6.396 -5.753 1.00 84.94 72 ALA A O 1
ATOM 544 N N . LEU A 1 73 ? 9.026 -6.982 -3.991 1.00 85.44 73 LEU A N 1
ATOM 545 C CA . LEU A 1 73 ? 7.918 -6.929 -3.040 1.00 85.44 73 LEU A CA 1
ATOM 546 C C . LEU A 1 73 ? 7.416 -5.496 -2.844 1.00 85.44 73 LEU A C 1
ATOM 548 O O . LEU A 1 73 ? 6.209 -5.280 -2.931 1.00 85.44 73 LEU A O 1
ATOM 552 N N . LEU A 1 74 ? 8.310 -4.524 -2.646 1.00 88.75 74 LEU A N 1
ATOM 553 C CA . LEU A 1 74 ? 7.922 -3.115 -2.504 1.00 88.75 74 LEU A CA 1
ATOM 554 C C . LEU A 1 74 ? 7.214 -2.585 -3.758 1.00 88.75 74 LEU A C 1
ATOM 556 O O . LEU A 1 74 ? 6.193 -1.909 -3.646 1.00 88.75 74 LEU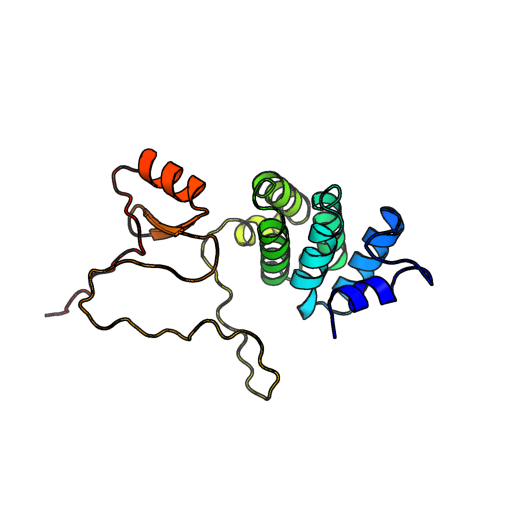 A O 1
ATOM 560 N N . GLY A 1 75 ? 7.673 -2.970 -4.953 1.00 86.00 75 GLY A N 1
ATOM 561 C CA . GLY A 1 75 ? 7.002 -2.646 -6.211 1.00 86.00 75 GLY A CA 1
ATOM 562 C C . GLY A 1 75 ? 5.589 -3.228 -6.287 1.00 86.00 75 GLY A C 1
ATOM 563 O O . GLY A 1 75 ? 4.656 -2.543 -6.705 1.00 86.00 75 GLY A O 1
ATOM 564 N N . ARG A 1 76 ? 5.373 -4.466 -5.820 1.00 85.75 76 ARG A N 1
ATOM 565 C CA . ARG A 1 76 ? 4.020 -5.051 -5.724 1.00 85.75 76 ARG A CA 1
ATOM 566 C C . ARG A 1 76 ? 3.139 -4.329 -4.706 1.00 85.75 76 ARG A C 1
ATOM 568 O O . ARG A 1 76 ? 1.951 -4.155 -4.965 1.00 85.75 76 ARG A O 1
ATOM 575 N N . VAL A 1 77 ? 3.701 -3.907 -3.574 1.00 89.38 77 VAL A N 1
ATOM 576 C CA . VAL A 1 77 ? 2.981 -3.130 -2.554 1.00 89.38 77 VAL A CA 1
ATOM 577 C C . VAL A 1 77 ? 2.534 -1.779 -3.113 1.00 89.38 77 VAL A C 1
ATOM 579 O O . VAL A 1 77 ? 1.358 -1.440 -2.988 1.00 89.38 77 VAL A O 1
ATOM 582 N N . LEU A 1 78 ? 3.432 -1.050 -3.782 1.00 90.44 78 LEU A N 1
ATOM 583 C CA . LEU A 1 78 ? 3.098 0.212 -4.441 1.00 90.44 78 LEU A CA 1
ATOM 584 C C . LEU A 1 78 ? 2.005 0.016 -5.494 1.00 90.44 78 LEU A C 1
ATOM 586 O O . LEU A 1 78 ? 0.996 0.711 -5.456 1.00 90.44 78 LEU A O 1
ATOM 590 N N . ASN A 1 79 ? 2.156 -0.966 -6.387 1.00 82.25 79 ASN A N 1
ATOM 591 C CA . ASN A 1 79 ? 1.152 -1.249 -7.416 1.00 82.25 79 ASN A CA 1
ATOM 592 C C . ASN A 1 79 ? -0.227 -1.556 -6.819 1.00 82.25 79 ASN A C 1
ATOM 594 O O . ASN A 1 79 ? -1.246 -1.135 -7.365 1.00 82.25 79 ASN A O 1
ATOM 598 N N . ALA A 1 80 ? -0.278 -2.266 -5.691 1.00 81.75 80 ALA A N 1
ATOM 599 C CA . ALA A 1 80 ? -1.530 -2.561 -5.007 1.00 81.75 80 ALA A CA 1
ATOM 600 C C . ALA A 1 80 ? -2.174 -1.301 -4.397 1.00 81.75 80 ALA A C 1
ATOM 602 O O . ALA A 1 80 ? -3.393 -1.152 -4.471 1.00 81.75 80 ALA A O 1
ATOM 603 N N . ALA A 1 81 ? -1.373 -0.374 -3.861 1.00 82.38 81 ALA A N 1
ATOM 604 C CA . ALA A 1 81 ? -1.851 0.922 -3.376 1.00 82.38 81 ALA A CA 1
ATOM 605 C C . ALA A 1 81 ? -2.334 1.834 -4.519 1.00 82.38 81 ALA A C 1
ATOM 607 O O . ALA A 1 81 ? -3.417 2.403 -4.427 1.00 82.38 81 ALA A O 1
ATOM 608 N N . VAL A 1 82 ? -1.582 1.913 -5.621 1.00 86.25 82 VAL A N 1
ATOM 609 C CA . VAL A 1 82 ? -1.962 2.665 -6.830 1.00 86.25 82 VAL A CA 1
ATOM 610 C C . VAL A 1 82 ? -3.232 2.094 -7.464 1.00 86.25 82 VAL A C 1
ATOM 612 O O . VAL A 1 82 ? -4.086 2.840 -7.923 1.00 86.25 82 VAL A O 1
ATOM 615 N N . SER A 1 83 ? -3.404 0.770 -7.448 1.00 78.00 83 SER A N 1
ATOM 616 C CA . SER A 1 83 ? -4.632 0.133 -7.944 1.00 78.00 83 SER A CA 1
ATOM 617 C C . SER A 1 83 ? -5.864 0.484 -7.102 1.00 78.00 83 SER A C 1
ATOM 619 O O . SER A 1 83 ? -6.971 0.484 -7.635 1.00 78.00 83 SER A O 1
ATOM 621 N N . ALA A 1 84 ? -5.683 0.760 -5.806 1.00 74.25 84 ALA A N 1
ATOM 622 C CA . ALA A 1 84 ? -6.751 1.245 -4.933 1.00 74.25 84 ALA A CA 1
ATOM 623 C C . ALA A 1 84 ? -7.057 2.733 -5.162 1.00 74.25 84 ALA A C 1
ATOM 625 O O . ALA A 1 84 ? -8.219 3.123 -5.096 1.00 74.25 84 ALA A O 1
ATOM 626 N N . HIS A 1 85 ? -6.027 3.534 -5.459 1.00 77.50 85 HIS A N 1
ATOM 627 C CA . HIS A 1 85 ? -6.108 4.991 -5.612 1.00 77.50 85 HIS A CA 1
ATOM 628 C C . HIS A 1 85 ? -5.383 5.456 -6.882 1.00 77.50 85 HIS A C 1
ATOM 630 O O . HIS A 1 85 ? -4.269 5.981 -6.803 1.00 77.50 85 HIS A O 1
ATOM 636 N N . PRO A 1 86 ? -5.978 5.251 -8.072 1.00 73.25 86 PRO A N 1
ATOM 637 C CA . PRO A 1 86 ? -5.320 5.572 -9.339 1.00 73.25 86 PRO A CA 1
ATOM 638 C C . PRO A 1 86 ? -5.092 7.076 -9.526 1.00 73.25 86 PRO A C 1
ATOM 640 O O . PRO A 1 86 ? -4.114 7.464 -10.161 1.00 73.25 86 PRO A O 1
ATOM 643 N N . ASP A 1 87 ? -5.955 7.915 -8.950 1.00 77.00 87 ASP A N 1
ATOM 644 C CA . ASP A 1 87 ? -5.833 9.375 -9.022 1.00 77.00 87 ASP A CA 1
ATOM 645 C C . ASP A 1 87 ? -4.631 9.897 -8.207 1.00 77.00 87 ASP A C 1
ATOM 647 O O . ASP A 1 87 ? -4.046 10.922 -8.553 1.00 77.00 87 ASP A O 1
ATOM 651 N N . ASP A 1 88 ? -4.189 9.139 -7.196 1.00 80.88 88 ASP A N 1
ATOM 652 C CA . ASP A 1 88 ? -3.054 9.480 -6.327 1.00 80.88 88 ASP A CA 1
ATOM 653 C C . ASP A 1 88 ? -1.740 8.806 -6.768 1.00 80.88 88 ASP A C 1
ATOM 655 O O . ASP A 1 88 ? -0.734 8.852 -6.055 1.00 80.88 88 ASP A O 1
ATOM 659 N N . ALA A 1 89 ? -1.712 8.167 -7.944 1.00 79.62 89 ALA A N 1
ATOM 660 C CA . ALA A 1 89 ? -0.597 7.325 -8.382 1.00 79.62 89 ALA A CA 1
ATOM 661 C C . ALA A 1 89 ? 0.766 8.036 -8.353 1.00 79.62 89 ALA A C 1
ATOM 663 O O . ALA A 1 89 ? 1.759 7.455 -7.905 1.00 79.62 89 ALA A O 1
ATOM 664 N N . ALA A 1 90 ? 0.813 9.294 -8.801 1.00 78.62 90 ALA A N 1
ATOM 665 C CA . ALA A 1 90 ? 2.032 10.099 -8.798 1.00 78.62 90 ALA A CA 1
ATOM 666 C C . ALA A 1 90 ? 2.530 10.352 -7.365 1.00 78.62 90 ALA A C 1
ATOM 668 O O . ALA A 1 90 ? 3.676 10.045 -7.050 1.00 78.62 90 ALA A O 1
ATOM 669 N N . MET A 1 91 ? 1.636 10.791 -6.472 1.00 86.50 91 MET A N 1
ATOM 670 C CA . MET A 1 91 ? 1.948 11.027 -5.059 1.00 86.50 91 MET A CA 1
ATOM 671 C C . MET A 1 91 ? 2.441 9.751 -4.363 1.00 86.50 91 MET A C 1
ATOM 673 O O . MET A 1 91 ? 3.423 9.787 -3.622 1.00 86.50 91 MET A O 1
ATOM 677 N N . LEU A 1 92 ? 1.774 8.615 -4.585 1.00 83.75 92 LEU A N 1
ATOM 678 C CA . LEU A 1 92 ? 2.162 7.339 -3.979 1.00 83.75 92 LEU A CA 1
ATOM 679 C C . LEU A 1 92 ? 3.522 6.854 -4.493 1.00 83.75 92 LEU A C 1
ATOM 681 O O . LEU A 1 92 ? 4.315 6.316 -3.718 1.00 83.75 92 LEU A O 1
ATOM 685 N N . THR A 1 93 ? 3.811 7.079 -5.775 1.00 83.38 93 THR A N 1
ATOM 686 C CA . THR A 1 93 ? 5.110 6.757 -6.379 1.00 83.38 93 THR A CA 1
ATOM 687 C C . THR A 1 93 ? 6.217 7.643 -5.810 1.00 83.38 93 THR A C 1
ATOM 689 O O . THR A 1 93 ? 7.264 7.125 -5.425 1.00 83.38 93 THR A O 1
ATOM 692 N N . ASP A 1 94 ? 5.975 8.948 -5.664 1.00 80.94 94 ASP A N 1
ATOM 693 C CA . ASP A 1 94 ? 6.928 9.875 -5.045 1.00 80.94 94 ASP A CA 1
ATOM 694 C C . ASP A 1 94 ? 7.238 9.485 -3.596 1.00 80.94 94 ASP A C 1
ATOM 696 O O . ASP A 1 94 ? 8.399 9.486 -3.183 1.00 80.94 94 ASP A O 1
ATOM 700 N N . ILE A 1 95 ? 6.218 9.093 -2.824 1.00 87.88 95 ILE A N 1
ATOM 701 C CA . ILE A 1 95 ? 6.401 8.582 -1.460 1.00 87.88 95 ILE A CA 1
ATOM 702 C C . ILE A 1 95 ? 7.246 7.307 -1.471 1.00 87.88 95 ILE A C 1
ATOM 704 O O . ILE A 1 95 ? 8.179 7.196 -0.680 1.00 87.88 95 ILE A O 1
ATOM 708 N N . ALA A 1 96 ? 6.964 6.364 -2.370 1.00 87.81 96 ALA A N 1
ATOM 709 C CA . ALA A 1 96 ? 7.727 5.124 -2.477 1.00 87.81 96 ALA A CA 1
ATOM 710 C C . ALA A 1 96 ? 9.206 5.375 -2.813 1.00 87.81 96 ALA A C 1
ATOM 712 O O . ALA A 1 96 ? 10.080 4.772 -2.190 1.00 87.81 96 ALA A O 1
ATOM 713 N N . ILE A 1 97 ? 9.497 6.298 -3.737 1.00 87.38 97 ILE A N 1
ATOM 714 C CA . ILE A 1 97 ? 10.868 6.701 -4.084 1.00 87.38 97 ILE A CA 1
ATOM 715 C C . ILE A 1 97 ? 11.563 7.352 -2.884 1.00 87.38 97 ILE A C 1
ATOM 717 O O . ILE A 1 97 ? 12.714 7.032 -2.604 1.00 87.38 97 ILE A O 1
ATOM 721 N N . GLN A 1 98 ? 10.879 8.230 -2.146 1.00 88.19 98 GLN A N 1
ATOM 722 C CA . GLN A 1 98 ? 11.444 8.849 -0.941 1.00 88.19 98 GLN A CA 1
ATOM 723 C C . GLN A 1 98 ? 11.707 7.825 0.173 1.00 88.19 98 GLN A C 1
ATOM 725 O O . GLN A 1 98 ? 12.699 7.938 0.890 1.00 88.19 98 GLN A O 1
ATOM 730 N N . SER A 1 99 ? 10.835 6.825 0.320 1.00 87.25 99 SER A N 1
ATOM 731 C CA . SER A 1 99 ? 10.955 5.777 1.340 1.00 87.25 99 SER A CA 1
ATOM 732 C C . SER A 1 99 ? 11.974 4.692 0.992 1.00 87.25 99 SER A C 1
ATOM 734 O O . SER A 1 99 ? 12.484 4.026 1.892 1.00 87.25 99 SER A O 1
ATOM 736 N N . SER A 1 100 ? 12.242 4.450 -0.289 1.00 88.50 100 SER A N 1
ATOM 737 C CA . SER A 1 100 ? 13.175 3.412 -0.749 1.00 88.50 100 SER A CA 1
ATOM 738 C C . SER A 1 100 ? 13.833 3.820 -2.076 1.00 88.50 100 SER A C 1
ATOM 740 O O . SER A 1 100 ? 13.519 3.244 -3.126 1.00 88.50 100 SER A O 1
ATOM 742 N N . PRO A 1 101 ? 14.724 4.829 -2.064 1.00 85.38 101 PRO A N 1
ATOM 743 C CA . PRO A 1 101 ? 15.346 5.373 -3.275 1.00 85.38 101 PRO A CA 1
ATOM 744 C C . PRO A 1 101 ? 16.158 4.336 -4.065 1.00 85.38 101 PRO A C 1
ATOM 746 O O . PRO A 1 101 ? 16.211 4.391 -5.292 1.00 85.38 101 PRO A O 1
ATOM 749 N N . GLU A 1 102 ? 16.737 3.342 -3.393 1.00 82.94 102 GLU A N 1
ATOM 750 C CA . GLU A 1 102 ? 17.444 2.214 -4.007 1.00 82.94 102 GLU A CA 1
ATOM 751 C C . GLU A 1 102 ? 16.532 1.322 -4.866 1.00 82.94 102 GLU A C 1
ATOM 753 O O . GLU A 1 102 ? 17.004 0.638 -5.775 1.00 82.94 102 GLU A O 1
ATOM 758 N N . CYS A 1 103 ? 15.221 1.362 -4.614 1.00 84.00 103 CYS A N 1
ATOM 759 C CA . CYS A 1 103 ? 14.205 0.595 -5.324 1.00 84.00 103 CYS A CA 1
ATOM 760 C C . CYS A 1 103 ? 13.458 1.414 -6.389 1.00 84.00 103 CYS A C 1
ATOM 762 O O . CYS A 1 103 ? 12.529 0.887 -7.001 1.00 84.00 103 CYS A O 1
ATOM 764 N N . ALA A 1 104 ? 13.860 2.661 -6.669 1.00 81.06 104 ALA A N 1
ATOM 765 C CA . ALA A 1 104 ? 13.170 3.551 -7.613 1.00 81.06 104 ALA A CA 1
ATOM 766 C C . ALA A 1 104 ? 12.962 2.937 -9.016 1.00 81.06 104 ALA A C 1
ATOM 768 O O . ALA A 1 104 ? 11.926 3.140 -9.655 1.00 81.06 104 ALA A O 1
ATOM 769 N N . SER A 1 105 ? 13.909 2.112 -9.471 1.00 75.19 105 SER A N 1
ATOM 770 C CA . SER A 1 105 ? 13.817 1.369 -10.737 1.00 75.19 105 SER A CA 1
ATOM 771 C C . SER A 1 105 ? 12.724 0.292 -10.748 1.00 75.19 105 SER A C 1
ATOM 773 O O . SER A 1 105 ? 12.265 -0.089 -11.817 1.00 75.19 105 SER A O 1
ATOM 775 N N . SER A 1 106 ? 12.292 -0.189 -9.578 1.00 76.25 106 SER A N 1
ATOM 776 C CA . SER A 1 106 ? 11.189 -1.153 -9.418 1.00 76.25 106 SER A CA 1
ATOM 777 C C . SER A 1 106 ? 9.817 -0.480 -9.281 1.00 76.25 106 SER A C 1
ATOM 779 O O . SER A 1 106 ? 8.796 -1.164 -9.334 1.00 76.25 106 SER A O 1
ATOM 781 N N . PHE A 1 107 ? 9.786 0.842 -9.084 1.00 77.88 107 PHE A N 1
ATOM 782 C CA . PHE A 1 107 ? 8.559 1.648 -8.999 1.00 77.88 107 PHE A CA 1
ATOM 783 C C . PHE A 1 107 ? 8.218 2.310 -10.331 1.00 77.88 107 PHE A C 1
ATOM 785 O O . PHE A 1 107 ? 7.049 2.504 -10.655 1.00 77.88 107 PHE A O 1
ATOM 792 N N . SER A 1 108 ? 9.245 2.613 -11.122 1.00 58.03 108 SER A N 1
ATOM 793 C CA . SER A 1 108 ? 9.098 3.065 -12.500 1.00 58.03 108 SER A CA 1
ATOM 794 C C . SER A 1 108 ? 8.595 1.893 -13.345 1.00 58.03 108 SER A C 1
ATOM 796 O O . SER A 1 108 ? 9.159 0.804 -13.278 1.00 58.03 108 SER A O 1
ATOM 798 N N . GLY A 1 109 ? 7.532 2.091 -14.126 1.00 49.53 109 GLY A N 1
ATOM 799 C CA . GLY A 1 109 ? 6.852 1.066 -14.935 1.00 49.53 109 GLY A CA 1
ATOM 800 C C . GLY A 1 109 ? 7.676 0.423 -16.066 1.00 49.53 109 GLY A C 1
ATOM 801 O O . GLY A 1 109 ? 7.106 -0.005 -17.069 1.00 49.53 109 GLY A O 1
ATOM 802 N N . ASP A 1 110 ? 8.998 0.312 -15.936 1.00 33.78 110 ASP A N 1
ATOM 803 C CA . ASP A 1 110 ? 9.847 -0.539 -16.761 1.00 33.78 110 ASP A CA 1
ATOM 804 C C . ASP A 1 110 ? 9.640 -2.006 -16.371 1.00 33.78 110 ASP A C 1
ATOM 806 O O . ASP A 1 110 ? 10.469 -2.605 -15.700 1.00 33.78 110 ASP A O 1
ATOM 810 N N . GLY A 1 111 ? 8.510 -2.584 -16.789 1.00 36.44 111 GLY A N 1
ATOM 811 C CA . GLY A 1 111 ? 8.422 -3.903 -17.433 1.00 36.44 111 GLY A CA 1
ATOM 812 C C . GLY A 1 111 ? 9.124 -5.137 -16.843 1.00 36.44 111 GLY A C 1
ATOM 813 O O . GLY A 1 111 ? 9.077 -6.187 -17.479 1.00 36.44 111 GLY A O 1
ATOM 814 N N . LYS A 1 112 ? 9.723 -5.105 -15.653 1.00 30.92 112 LYS A N 1
ATOM 815 C CA . LYS A 1 112 ? 10.047 -6.301 -14.880 1.00 30.92 112 LYS A CA 1
ATOM 816 C C . LYS A 1 112 ? 8.795 -6.685 -14.117 1.00 30.92 112 LYS A C 1
ATOM 818 O O . LYS A 1 112 ? 8.709 -6.589 -12.896 1.00 30.92 112 LYS A O 1
ATOM 823 N N . SER A 1 113 ? 7.815 -7.180 -14.873 1.00 32.97 113 SER A N 1
ATOM 824 C CA . SER A 1 113 ? 6.977 -8.250 -14.354 1.00 32.97 113 SER A CA 1
ATOM 825 C C . SER A 1 113 ? 7.929 -9.246 -13.707 1.00 32.97 113 SER A C 1
ATOM 827 O O . SER A 1 113 ? 8.831 -9.757 -14.372 1.00 32.97 113 SER A O 1
ATOM 829 N N . VAL A 1 114 ? 7.770 -9.452 -12.406 1.00 35.31 114 VAL A N 1
ATOM 830 C CA . VAL A 1 114 ? 8.406 -10.536 -11.666 1.00 35.31 114 VAL A CA 1
ATOM 831 C C . VAL A 1 114 ? 7.889 -11.835 -12.291 1.00 35.31 114 VAL A C 1
ATOM 833 O O . VAL A 1 114 ? 6.893 -12.403 -11.856 1.00 35.31 114 VAL A O 1
ATOM 836 N N . ARG A 1 115 ? 8.493 -12.235 -13.413 1.00 36.94 115 ARG A N 1
ATOM 837 C CA . ARG A 1 115 ? 8.540 -13.621 -13.858 1.00 36.94 115 ARG A CA 1
ATOM 838 C C . ARG A 1 115 ? 9.584 -14.285 -12.967 1.00 36.94 115 ARG A C 1
ATOM 840 O O . ARG A 1 115 ? 10.629 -13.694 -12.709 1.00 36.94 115 ARG A O 1
ATOM 847 N N . ASP A 1 116 ? 9.220 -15.472 -12.505 1.00 33.97 116 ASP A N 1
ATOM 848 C CA . ASP A 1 116 ? 9.967 -16.377 -11.632 1.00 33.97 116 ASP A CA 1
ATOM 849 C C . ASP A 1 116 ? 9.907 -16.117 -10.121 1.00 33.97 116 ASP A C 1
ATOM 851 O O . ASP A 1 116 ? 10.808 -15.574 -9.491 1.00 33.97 116 ASP A O 1
ATOM 855 N N . ALA A 1 117 ? 8.845 -16.660 -9.525 1.00 31.52 117 ALA A N 1
ATOM 856 C CA . ALA A 1 117 ? 9.018 -17.622 -8.441 1.00 31.52 117 ALA A CA 1
ATOM 857 C C . ALA A 1 117 ? 8.050 -18.787 -8.695 1.00 31.52 117 ALA A C 1
ATOM 859 O O . ALA A 1 117 ? 6.926 -18.805 -8.195 1.00 31.52 117 ALA A O 1
ATOM 860 N N . GLY A 1 118 ? 8.463 -19.711 -9.564 1.00 29.84 118 GLY A N 1
ATOM 861 C CA . GLY A 1 118 ? 7.890 -21.047 -9.592 1.00 29.84 118 GLY A CA 1
ATOM 862 C C . GLY A 1 118 ? 8.427 -21.838 -8.404 1.00 29.84 118 GLY A C 1
ATOM 863 O O . GLY A 1 118 ? 9.633 -22.028 -8.293 1.00 29.84 118 GLY A O 1
ATOM 864 N N . ASP A 1 119 ? 7.532 -22.289 -7.533 1.00 27.98 119 ASP A N 1
ATOM 865 C CA . ASP A 1 119 ? 7.679 -23.578 -6.865 1.00 27.98 119 ASP A CA 1
ATOM 866 C C . ASP A 1 119 ? 6.287 -24.216 -6.814 1.00 27.98 119 ASP A C 1
ATOM 868 O O . ASP A 1 119 ? 5.361 -23.743 -6.151 1.00 27.98 119 ASP A O 1
ATOM 872 N N . GLU A 1 120 ? 6.125 -25.230 -7.658 1.00 41.75 120 GLU A N 1
ATOM 873 C CA . GLU A 1 120 ? 4.979 -26.123 -7.723 1.00 41.75 120 GLU A CA 1
ATOM 874 C C . GLU A 1 120 ? 4.904 -26.952 -6.438 1.00 41.75 120 GLU A C 1
ATOM 876 O O . GLU A 1 120 ? 5.764 -27.804 -6.214 1.00 41.75 120 GLU A O 1
ATOM 881 N N . ARG A 1 121 ? 3.849 -26.733 -5.638 1.00 33.38 121 ARG A N 1
ATOM 882 C CA . ARG A 1 121 ? 3.067 -27.764 -4.920 1.00 33.38 121 ARG A CA 1
ATOM 883 C C . ARG A 1 121 ? 1.862 -27.138 -4.188 1.00 33.38 121 ARG A C 1
ATOM 885 O O . ARG A 1 121 ? 1.984 -26.642 -3.074 1.00 33.38 121 ARG A O 1
ATOM 892 N N . ASP A 1 122 ? 0.694 -27.290 -4.822 1.00 32.47 122 ASP A N 1
ATOM 893 C CA . ASP A 1 122 ? -0.611 -27.597 -4.194 1.00 32.47 122 ASP A CA 1
ATOM 894 C C . ASP A 1 122 ? -1.414 -26.502 -3.426 1.00 32.47 122 ASP A C 1
ATOM 896 O O . ASP A 1 122 ? -0.881 -25.458 -3.057 1.00 32.47 122 ASP A O 1
ATOM 900 N N . PRO A 1 123 ? -2.762 -26.628 -3.302 1.00 42.97 123 PRO A N 1
ATOM 901 C CA . PRO A 1 123 ? -3.681 -25.852 -4.136 1.00 42.97 123 PRO A CA 1
ATOM 902 C C . PRO A 1 123 ? -4.705 -25.036 -3.326 1.00 42.97 123 PRO A C 1
ATOM 904 O O . PRO A 1 123 ? -5.450 -25.580 -2.518 1.00 42.97 123 PRO A O 1
ATOM 907 N N . VAL A 1 124 ? -4.855 -23.740 -3.619 1.00 32.38 124 VAL A N 1
ATOM 908 C CA . VAL A 1 124 ? -6.124 -23.026 -3.375 1.00 32.38 124 VAL A CA 1
ATOM 909 C C . VAL A 1 124 ? -6.273 -21.931 -4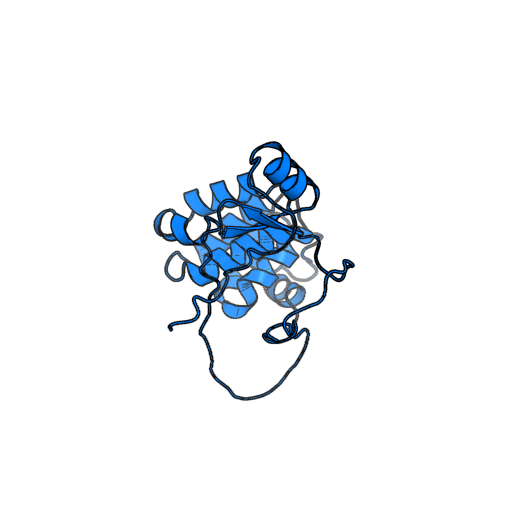.429 1.00 32.38 124 VAL A C 1
ATOM 911 O O . VAL A 1 124 ? -5.662 -20.867 -4.347 1.00 32.38 124 VAL A O 1
ATOM 914 N N . GLY A 1 125 ? -7.040 -22.223 -5.476 1.00 34.72 125 GLY A N 1
ATOM 915 C CA . GLY A 1 125 ? -7.295 -21.285 -6.560 1.00 34.72 125 GLY A CA 1
ATOM 916 C C . GLY A 1 125 ? -8.261 -20.184 -6.146 1.00 34.72 125 GLY A C 1
ATOM 917 O O . GLY A 1 125 ? -9.334 -20.492 -5.653 1.00 34.72 125 GLY A O 1
ATOM 918 N N . PHE A 1 126 ? -7.907 -18.932 -6.441 1.00 29.16 126 PHE A N 1
ATOM 919 C CA . PHE A 1 126 ? -8.845 -17.874 -6.819 1.00 29.16 126 PHE A CA 1
ATOM 920 C C . PHE A 1 126 ? -8.121 -16.901 -7.762 1.00 29.16 126 PHE A C 1
ATOM 922 O O . PHE A 1 126 ? -7.238 -16.160 -7.340 1.00 29.16 126 PHE A O 1
ATOM 929 N N . GLY A 1 127 ? -8.503 -16.931 -9.045 1.00 28.39 127 GLY A N 1
ATOM 930 C CA . GLY A 1 127 ? -8.170 -15.901 -10.036 1.00 28.39 127 GLY A CA 1
ATOM 931 C C . GLY A 1 127 ? -6.946 -16.162 -10.918 1.00 28.39 127 GLY A C 1
ATOM 932 O O . GLY A 1 127 ? -6.038 -15.338 -10.956 1.00 28.39 127 GLY A O 1
ATOM 933 N N . LEU A 1 128 ? -6.932 -17.266 -11.672 1.00 32.62 128 LEU A N 1
ATOM 934 C CA . LEU A 1 128 ? -6.083 -17.370 -12.862 1.00 32.62 128 LEU A CA 1
ATOM 935 C C . LEU A 1 128 ? -6.579 -16.356 -13.905 1.00 32.62 128 LEU A C 1
ATOM 937 O O . LEU A 1 128 ? -7.630 -16.554 -14.513 1.00 32.62 128 LEU A O 1
ATOM 941 N N . ALA A 1 129 ? -5.814 -15.289 -14.140 1.00 31.52 129 ALA A N 1
ATOM 942 C CA . ALA A 1 129 ? -5.782 -14.695 -15.472 1.00 31.52 129 ALA A CA 1
ATOM 943 C C . ALA A 1 129 ? -5.288 -15.788 -16.440 1.00 31.52 129 ALA A C 1
ATOM 945 O O . ALA A 1 129 ? -4.372 -16.534 -16.069 1.00 31.52 129 ALA A O 1
ATOM 946 N N . PRO A 1 130 ? -5.888 -15.959 -17.631 1.00 34.81 130 PRO A N 1
ATOM 947 C CA . PRO A 1 130 ? -5.524 -17.065 -18.498 1.00 34.81 130 PRO A CA 1
ATOM 948 C C . PRO A 1 130 ? -4.046 -16.966 -18.877 1.00 34.81 130 PRO A C 1
ATOM 950 O O . PRO A 1 130 ? -3.551 -15.932 -19.328 1.00 34.81 130 PRO A O 1
ATOM 953 N N . LEU A 1 131 ? -3.357 -18.082 -18.643 1.00 33.91 131 LEU A N 1
ATOM 954 C CA . LEU A 1 131 ? -2.015 -18.358 -19.118 1.00 33.91 131 LEU A CA 1
ATOM 955 C C . LEU A 1 131 ? -1.913 -18.043 -20.609 1.00 33.91 131 LEU A C 1
ATOM 957 O O . LEU A 1 131 ? -2.783 -18.410 -21.393 1.00 33.91 131 LEU A O 1
ATOM 961 N N . ASN A 1 132 ? -0.806 -17.388 -20.943 1.00 36.97 132 ASN A N 1
ATOM 962 C CA . ASN A 1 132 ? -0.219 -17.188 -22.259 1.00 36.97 132 ASN A CA 1
ATOM 963 C C . ASN A 1 132 ? -0.748 -18.150 -23.345 1.00 36.97 132 ASN A C 1
ATOM 965 O O . ASN A 1 132 ? -0.172 -19.208 -23.596 1.00 36.97 132 ASN A O 1
ATOM 969 N N . GLN A 1 133 ? -1.832 -17.758 -24.008 1.00 30.61 133 GLN A N 1
ATOM 970 C CA . GLN A 1 133 ? -2.180 -18.276 -25.319 1.00 30.61 133 GLN A CA 1
ATOM 971 C C . GLN A 1 133 ? -1.708 -17.231 -26.317 1.00 30.61 133 GLN A C 1
ATOM 973 O O . GLN A 1 133 ? -2.283 -16.149 -26.415 1.00 30.61 133 GLN A O 1
ATOM 978 N N . ASN A 1 134 ? -0.640 -17.554 -27.048 1.00 35.03 134 ASN A N 1
ATOM 979 C CA . ASN A 1 134 ? -0.384 -16.923 -28.337 1.00 35.03 134 ASN A CA 1
ATOM 980 C C . ASN A 1 134 ? -1.715 -16.893 -29.105 1.00 35.03 134 ASN A C 1
ATOM 982 O O . ASN A 1 134 ? -2.260 -17.973 -29.361 1.00 35.03 134 ASN A O 1
ATOM 986 N N . PRO A 1 135 ? -2.266 -15.724 -29.470 1.00 33.53 135 PRO A N 1
ATOM 987 C CA . PRO A 1 135 ? -3.415 -15.727 -30.348 1.00 33.53 135 PRO A CA 1
ATOM 988 C C . PRO A 1 135 ? -2.940 -16.241 -31.717 1.00 33.53 135 PRO A C 1
ATOM 990 O O . PRO A 1 135 ? -1.865 -15.844 -32.184 1.00 33.53 135 PRO A O 1
ATOM 993 N N . PRO A 1 136 ? -3.687 -17.152 -32.363 1.00 29.98 136 PRO A N 1
ATOM 994 C CA . PRO A 1 136 ? -3.378 -17.563 -33.724 1.00 29.98 136 PRO A CA 1
ATOM 995 C C . PRO A 1 136 ? -3.406 -16.338 -34.656 1.00 29.98 136 PRO A C 1
ATOM 997 O O . PRO A 1 136 ? -4.091 -15.349 -34.373 1.00 29.98 136 PRO A O 1
ATOM 1000 N N . PRO A 1 137 ? -2.646 -16.359 -35.763 1.00 34.81 137 PRO A N 1
ATOM 1001 C CA . PRO A 1 137 ? -2.552 -15.214 -36.649 1.00 34.81 137 PRO A CA 1
ATOM 1002 C C . PRO A 1 137 ? -3.899 -14.992 -37.339 1.00 34.81 137 PRO A C 1
ATOM 1004 O O . PRO A 1 137 ? -4.363 -15.834 -38.103 1.00 34.81 137 PRO A O 1
ATOM 1007 N N . GLY A 1 138 ? -4.501 -13.834 -37.078 1.00 34.38 138 GLY A N 1
ATOM 1008 C CA . GLY A 1 138 ? -5.710 -13.376 -37.753 1.00 34.38 138 GLY A CA 1
ATOM 1009 C C . GLY A 1 138 ? -6.931 -13.357 -36.845 1.00 34.38 138 GLY A C 1
ATOM 1010 O O . GLY A 1 138 ? -7.741 -14.274 -36.858 1.00 34.38 138 GLY A O 1
ATOM 1011 N N . SER A 1 139 ? -7.108 -12.269 -36.102 1.00 28.88 139 SER A N 1
ATOM 1012 C CA . SER A 1 139 ? -8.438 -11.782 -35.729 1.00 28.88 139 SER A CA 1
ATOM 1013 C C . SER A 1 139 ? -8.352 -10.290 -35.448 1.00 28.88 139 SER A C 1
ATOM 1015 O O . SER A 1 139 ? -7.854 -9.836 -34.423 1.00 28.88 139 SER A O 1
ATOM 1017 N N . VAL A 1 140 ? -8.801 -9.535 -36.445 1.00 44.00 140 VAL A N 1
ATOM 1018 C CA . VAL A 1 140 ?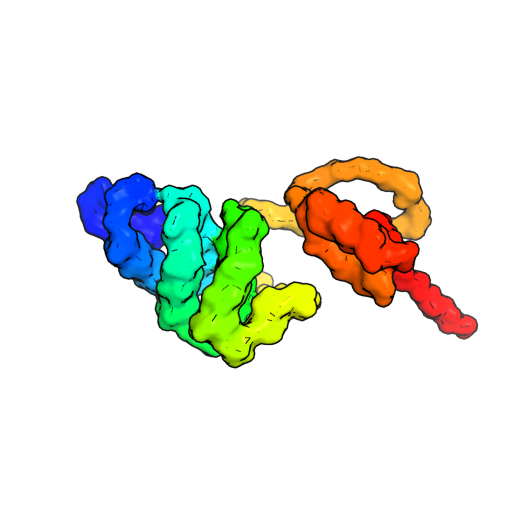 -9.266 -8.159 -36.310 1.00 44.00 140 VAL A CA 1
ATOM 1019 C C . VAL A 1 140 ? -10.618 -8.245 -35.604 1.00 44.00 140 VAL A C 1
ATOM 1021 O O . VAL A 1 140 ? -11.513 -8.917 -36.106 1.00 44.00 140 VAL A O 1
ATOM 1024 N N . GLY A 1 141 ? -10.782 -7.600 -34.453 1.00 27.05 141 GLY A N 1
ATOM 1025 C CA . GLY A 1 141 ? -12.082 -7.541 -33.787 1.00 27.05 141 GLY A CA 1
ATOM 1026 C C . GLY A 1 141 ? -11.958 -7.221 -32.309 1.00 27.05 141 GLY A C 1
ATOM 1027 O O . GLY A 1 141 ? -11.263 -7.917 -31.581 1.00 27.05 141 GLY A O 1
ATOM 1028 N N . GLY A 1 142 ? -12.586 -6.125 -31.894 1.00 35.59 142 GLY A N 1
ATOM 1029 C CA . GLY A 1 142 ? -12.513 -5.594 -30.540 1.00 35.59 142 GLY A CA 1
ATOM 1030 C C . GLY A 1 142 ? -13.337 -6.363 -29.508 1.00 35.59 142 GLY A C 1
ATOM 1031 O O . GLY A 1 142 ? -14.085 -7.279 -29.831 1.00 35.59 142 GLY A O 1
ATOM 1032 N N . GLY A 1 143 ? -13.255 -5.878 -28.268 1.00 34.97 143 GLY A N 1
ATOM 1033 C CA . GLY A 1 143 ? -14.297 -6.077 -27.263 1.00 34.97 143 GLY A CA 1
ATOM 1034 C C . GLY A 1 143 ? -13.879 -6.867 -26.028 1.00 34.97 143 GLY A C 1
ATOM 1035 O O . GLY A 1 143 ? -14.112 -8.062 -25.956 1.00 34.97 143 GLY A O 1
ATOM 1036 N N . GLY A 1 144 ? -13.331 -6.140 -25.049 1.00 38.94 144 GLY A N 1
ATOM 1037 C CA . GLY A 1 144 ? -13.715 -6.184 -23.632 1.00 38.94 144 GLY A CA 1
ATOM 1038 C C . GLY A 1 144 ? -13.649 -7.501 -22.852 1.00 38.94 144 GLY A C 1
ATOM 1039 O O . GLY A 1 144 ? -14.482 -8.374 -23.043 1.00 38.94 144 GLY A O 1
ATOM 1040 N N . ALA A 1 145 ? -12.799 -7.528 -21.817 1.00 32.44 145 ALA A N 1
ATOM 1041 C CA . ALA A 1 145 ? -13.209 -7.900 -20.456 1.00 32.44 145 ALA A CA 1
ATOM 1042 C C . ALA A 1 145 ? -12.071 -7.704 -19.429 1.00 32.44 145 ALA A C 1
ATOM 1044 O O . ALA A 1 145 ? -11.026 -8.334 -19.524 1.00 32.44 145 ALA A O 1
ATOM 1045 N N . GLN A 1 146 ? -12.390 -6.912 -18.396 1.00 37.91 146 GLN A N 1
ATOM 1046 C CA . GLN A 1 146 ? -11.944 -7.011 -16.994 1.00 37.91 146 GLN A CA 1
ATOM 1047 C C . GLN A 1 146 ? -10.577 -6.413 -16.600 1.00 37.91 146 GLN A C 1
ATOM 1049 O O . GLN A 1 146 ? -9.525 -7.039 -16.672 1.00 37.91 146 GLN A O 1
ATOM 1054 N N . GLY A 1 147 ? -10.670 -5.191 -16.060 1.00 41.38 147 GLY A N 1
ATOM 1055 C CA . GLY A 1 147 ? -9.596 -4.365 -15.507 1.00 41.38 147 GLY A CA 1
ATOM 1056 C C . GLY A 1 147 ? -9.559 -3.038 -16.259 1.00 41.38 147 GLY A C 1
ATOM 1057 O O . GLY A 1 147 ? -9.495 -3.053 -17.479 1.00 41.38 147 GLY A O 1
ATOM 1058 N N . ASN A 1 148 ? -9.656 -1.898 -15.571 1.00 58.44 148 ASN A N 1
ATOM 1059 C CA . ASN A 1 148 ? -9.706 -0.542 -16.152 1.00 58.44 148 ASN A CA 1
ATOM 1060 C C . ASN A 1 148 ? -8.378 -0.115 -16.815 1.00 58.44 148 ASN A C 1
ATOM 1062 O O . ASN A 1 148 ? -7.858 0.961 -16.532 1.00 58.44 148 ASN A O 1
ATOM 1066 N N . VAL A 1 149 ? -7.798 -0.962 -17.663 1.00 59.47 149 VAL A N 1
ATOM 1067 C CA . VAL A 1 149 ? -6.533 -0.723 -18.345 1.00 59.47 149 VAL A CA 1
ATOM 1068 C C . VAL A 1 149 ? -6.653 -1.037 -19.832 1.00 59.47 149 VAL A C 1
ATOM 1070 O O . VAL A 1 149 ? -7.158 -2.075 -20.252 1.00 59.47 149 VAL A O 1
ATOM 1073 N N . VAL A 1 150 ? -6.178 -0.098 -20.633 1.00 70.38 150 VAL A N 1
ATOM 1074 C CA . VAL A 1 150 ? -6.123 -0.107 -22.085 1.00 70.38 150 VAL A CA 1
ATOM 1075 C C . VAL A 1 150 ? -4.665 -0.296 -22.479 1.00 70.38 150 VAL A C 1
ATOM 1077 O O . VAL A 1 150 ? -3.784 0.433 -22.023 1.00 70.38 150 VAL A O 1
ATOM 1080 N N . ALA A 1 151 ? -4.406 -1.290 -23.324 1.00 69.25 151 ALA A N 1
ATOM 1081 C CA . ALA A 1 151 ? -3.097 -1.460 -23.936 1.00 69.25 151 ALA A CA 1
ATOM 1082 C C . ALA A 1 151 ? -2.912 -0.424 -25.053 1.00 69.25 151 ALA A C 1
ATOM 1084 O O . ALA A 1 151 ? -3.788 -0.270 -25.905 1.00 69.25 151 ALA A O 1
ATOM 1085 N N . VAL A 1 152 ? -1.763 0.241 -25.079 1.00 75.69 152 VAL A N 1
ATOM 1086 C CA . VAL A 1 152 ? -1.346 1.186 -26.115 1.00 75.69 152 VAL A CA 1
ATOM 1087 C C . VAL A 1 152 ? 0.064 0.826 -26.558 1.00 75.69 152 VAL A C 1
ATOM 1089 O O . VAL A 1 152 ? 0.983 0.733 -25.749 1.00 75.69 152 VAL A O 1
ATOM 1092 N N . CYS A 1 153 ? 0.258 0.621 -27.850 1.00 74.81 153 CYS A N 1
ATOM 1093 C CA . CYS A 1 153 ? 1.568 0.447 -28.444 1.00 74.81 153 CYS A CA 1
ATOM 1094 C C . CYS A 1 153 ? 2.150 1.818 -28.770 1.00 74.81 153 CYS A C 1
ATOM 1096 O O . CYS A 1 153 ? 1.602 2.514 -29.618 1.00 74.81 153 CYS A O 1
ATOM 1098 N N . VAL A 1 154 ? 3.267 2.183 -28.148 1.00 78.81 154 VAL A N 1
ATOM 1099 C CA . VAL A 1 154 ? 3.979 3.447 -28.368 1.00 78.81 154 VAL A CA 1
ATOM 1100 C C . VAL A 1 154 ? 5.412 3.117 -28.753 1.00 78.81 154 VAL A C 1
ATOM 1102 O O . VAL A 1 154 ? 6.125 2.474 -27.985 1.00 78.81 154 VAL A O 1
ATOM 1105 N N . ASN A 1 155 ? 5.847 3.520 -29.950 1.00 71.81 155 ASN A N 1
ATOM 1106 C CA . ASN A 1 155 ? 7.224 3.302 -30.423 1.00 71.81 155 ASN A CA 1
ATOM 1107 C C . ASN A 1 155 ? 7.715 1.843 -30.278 1.00 71.81 155 ASN A C 1
ATOM 1109 O O . ASN A 1 155 ? 8.859 1.590 -29.908 1.00 71.81 155 ASN A O 1
ATOM 1113 N N . GLY A 1 156 ? 6.837 0.867 -30.531 1.00 62.84 156 GLY A N 1
ATOM 1114 C CA . GLY A 1 156 ? 7.176 -0.558 -30.433 1.00 62.84 156 GLY A CA 1
ATOM 1115 C C . GLY A 1 156 ? 7.161 -1.138 -29.012 1.00 62.84 156 GLY A C 1
ATOM 1116 O O . GLY A 1 156 ? 7.420 -2.329 -28.853 1.00 62.84 156 GLY A O 1
ATOM 1117 N N . ARG A 1 157 ? 6.794 -0.351 -27.990 1.00 61.69 157 ARG A N 1
ATOM 1118 C CA . ARG A 1 157 ? 6.591 -0.811 -26.606 1.00 61.69 157 ARG A CA 1
ATOM 1119 C C . ARG A 1 157 ? 5.107 -0.792 -26.231 1.00 61.69 157 ARG A C 1
ATOM 1121 O O . ARG A 1 157 ? 4.417 0.196 -26.464 1.00 61.69 157 ARG A O 1
ATOM 1128 N N . THR A 1 158 ? 4.618 -1.881 -25.641 1.00 75.81 158 THR A N 1
ATOM 1129 C CA . THR A 1 158 ? 3.246 -1.952 -25.114 1.00 75.81 158 THR A CA 1
ATOM 1130 C C . THR A 1 158 ? 3.191 -1.319 -23.727 1.00 75.81 158 THR A C 1
ATOM 1132 O O . THR A 1 158 ? 3.910 -1.745 -22.826 1.00 75.81 158 THR A O 1
ATOM 1135 N N . VAL A 1 159 ? 2.314 -0.336 -23.560 1.00 68.19 159 VAL A N 1
ATOM 1136 C CA . VAL A 1 159 ? 2.023 0.375 -22.312 1.00 68.19 159 VAL A CA 1
ATOM 1137 C C . VAL A 1 159 ? 0.586 0.060 -21.910 1.00 68.19 159 VAL A C 1
ATOM 1139 O O . VAL A 1 159 ? -0.294 0.040 -22.763 1.00 68.19 159 VAL A O 1
ATOM 1142 N N . PHE A 1 160 ? 0.328 -0.189 -20.629 1.00 72.88 160 PHE A N 1
ATOM 1143 C CA . PHE A 1 160 ? -1.030 -0.358 -20.108 1.00 72.88 160 PHE A CA 1
ATOM 1144 C C . PHE A 1 160 ? -1.384 0.874 -19.280 1.00 72.88 160 PHE A C 1
ATOM 1146 O O . PHE A 1 160 ? -0.679 1.192 -18.327 1.00 72.88 160 PHE A O 1
ATOM 1153 N N . ALA A 1 161 ? -2.447 1.577 -19.656 1.00 61.84 161 ALA A N 1
ATOM 1154 C CA . ALA A 1 161 ? -2.868 2.820 -19.014 1.00 61.84 161 ALA A CA 1
ATOM 1155 C C . ALA A 1 161 ? -4.369 2.798 -18.729 1.00 61.84 161 ALA A C 1
ATOM 1157 O O . ALA A 1 161 ? -5.101 2.028 -19.341 1.00 61.84 161 ALA A O 1
ATOM 1158 N N . SER A 1 162 ? -4.857 3.650 -17.829 1.00 71.25 162 SER A N 1
ATOM 1159 C CA . SER A 1 162 ? -6.303 3.866 -17.691 1.00 71.25 162 SER A CA 1
ATOM 1160 C C . SER A 1 162 ? -6.900 4.397 -19.007 1.00 71.25 162 SER A C 1
ATOM 1162 O O . SER A 1 162 ? -6.154 4.917 -19.835 1.00 71.25 162 SER A O 1
ATOM 1164 N N . PRO A 1 163 ? -8.225 4.323 -19.232 1.00 65.38 163 PRO A N 1
ATOM 1165 C CA . PRO A 1 163 ? -8.834 4.829 -20.465 1.00 65.38 163 PRO A CA 1
ATOM 1166 C C . PRO A 1 163 ? -8.455 6.284 -20.791 1.00 65.38 163 PRO A C 1
ATOM 1168 O O . PRO A 1 163 ? -8.062 6.564 -21.918 1.00 65.38 163 PRO A O 1
ATOM 1171 N N . ARG A 1 164 ? -8.453 7.176 -19.788 1.00 63.47 164 ARG A N 1
ATOM 1172 C CA . ARG A 1 164 ? -7.996 8.570 -19.949 1.00 63.47 164 ARG A CA 1
ATOM 1173 C C . ARG A 1 164 ? -6.498 8.662 -20.249 1.00 63.47 164 ARG A C 1
ATOM 1175 O O . ARG A 1 164 ? -6.099 9.373 -21.159 1.00 63.47 164 ARG A O 1
ATOM 1182 N N . GLY A 1 165 ? -5.669 7.892 -19.540 1.00 65.81 165 GLY A N 1
ATOM 1183 C CA . GLY A 1 165 ? -4.227 7.867 -19.797 1.00 65.81 165 GLY A CA 1
ATOM 1184 C C . GLY A 1 165 ? -3.878 7.317 -21.184 1.00 65.81 165 GLY A C 1
ATOM 1185 O O . GLY A 1 165 ? -2.923 7.766 -21.807 1.00 65.81 165 GLY A O 1
ATOM 1186 N N . ALA A 1 166 ? -4.663 6.374 -21.704 1.00 70.75 166 ALA A N 1
ATOM 1187 C CA . ALA A 1 166 ? -4.498 5.861 -23.056 1.00 70.75 166 ALA A CA 1
ATOM 1188 C C . ALA A 1 166 ? -4.845 6.916 -24.115 1.00 70.75 166 ALA A C 1
ATOM 1190 O O . ALA A 1 166 ? -4.110 7.044 -25.091 1.00 70.75 166 ALA A O 1
ATOM 1191 N N . GLU A 1 167 ? -5.909 7.694 -23.907 1.00 70.19 167 GLU A N 1
ATOM 1192 C CA . GLU A 1 167 ? -6.249 8.837 -24.765 1.00 70.19 167 GLU A CA 1
ATOM 1193 C C . GLU A 1 167 ? -5.130 9.887 -24.768 1.00 70.19 167 GLU A C 1
ATOM 1195 O O . GLU A 1 167 ? -4.683 10.304 -25.837 1.00 70.19 167 GLU A O 1
ATOM 1200 N N . ASP A 1 168 ? -4.595 10.239 -23.597 1.00 64.44 168 ASP A N 1
ATOM 1201 C CA . ASP A 1 168 ? -3.478 11.183 -23.486 1.00 64.44 168 ASP A CA 1
ATOM 1202 C C . ASP A 1 168 ? -2.215 10.681 -24.196 1.00 64.44 168 ASP A C 1
ATOM 1204 O O . ASP A 1 168 ? -1.525 11.445 -24.878 1.00 64.44 168 ASP A O 1
ATOM 1208 N N . ILE A 1 169 ? -1.908 9.388 -24.086 1.00 72.38 169 ILE A N 1
ATOM 1209 C CA . ILE A 1 169 ? -0.765 8.783 -24.776 1.00 72.38 169 ILE A CA 1
ATOM 1210 C C . ILE A 1 169 ? -0.950 8.849 -26.295 1.00 72.38 169 ILE A C 1
ATOM 1212 O O . ILE A 1 169 ? -0.001 9.205 -26.995 1.00 72.38 169 ILE A O 1
ATOM 1216 N N . LEU A 1 170 ? -2.142 8.528 -26.804 1.00 74.75 170 LEU A N 1
ATOM 1217 C CA . LEU A 1 170 ? -2.444 8.568 -28.238 1.00 74.75 170 LEU A CA 1
ATOM 1218 C C . LEU A 1 170 ? -2.370 9.991 -28.794 1.00 74.75 170 LEU A C 1
ATOM 1220 O O . LEU A 1 170 ? -1.821 10.198 -29.873 1.00 74.75 170 LEU A O 1
ATOM 1224 N N . ASN A 1 171 ? -2.859 10.973 -28.038 1.00 74.75 171 ASN A N 1
ATOM 1225 C CA . ASN A 1 171 ? -2.845 12.375 -28.449 1.00 74.75 171 ASN A CA 1
ATOM 1226 C C . ASN A 1 171 ? -1.424 12.956 -28.498 1.00 74.75 171 ASN A C 1
ATOM 1228 O O . ASN A 1 171 ? -1.120 13.769 -29.369 1.00 74.75 171 ASN A O 1
ATOM 1232 N N . ASN A 1 172 ? -0.542 12.524 -27.593 1.00 72.88 172 ASN A N 1
ATOM 1233 C CA . ASN A 1 172 ? 0.828 13.037 -27.500 1.00 72.88 172 ASN A CA 1
ATOM 1234 C C . ASN A 1 172 ? 1.858 12.231 -28.308 1.00 72.88 172 ASN A C 1
ATOM 1236 O O . ASN A 1 172 ? 3.001 12.664 -28.451 1.00 72.88 172 ASN A O 1
ATOM 1240 N N . ASN A 1 173 ? 1.485 11.065 -28.843 1.00 68.75 173 ASN A N 1
ATOM 1241 C CA . ASN A 1 173 ? 2.386 10.199 -29.600 1.00 68.75 173 ASN A CA 1
ATOM 1242 C C . ASN A 1 173 ? 1.729 9.808 -30.932 1.00 68.75 173 ASN A C 1
ATOM 1244 O O . ASN A 1 173 ? 0.984 8.833 -30.977 1.00 68.75 173 ASN A O 1
ATOM 1248 N N . PRO A 1 174 ? 2.037 10.492 -32.048 1.00 73.44 174 PRO A N 1
ATOM 1249 C CA . PRO A 1 174 ? 1.390 10.223 -33.337 1.00 73.44 174 PRO A CA 1
ATOM 1250 C C . PRO A 1 174 ? 1.700 8.829 -33.914 1.00 73.44 174 PRO A C 1
ATOM 1252 O O . PRO A 1 174 ? 1.003 8.359 -34.807 1.00 73.44 174 PRO A O 1
ATOM 1255 N N . SER A 1 175 ? 2.738 8.152 -33.412 1.00 67.19 175 SER A N 1
ATOM 1256 C CA . SER A 1 175 ? 3.074 6.759 -33.740 1.00 67.19 175 SER A CA 1
ATOM 1257 C C . SER A 1 175 ? 2.363 5.731 -32.848 1.00 67.19 175 SER A C 1
ATOM 1259 O O . SER A 1 175 ? 2.526 4.524 -33.060 1.00 67.19 175 SER A O 1
ATOM 1261 N N . ALA A 1 176 ? 1.620 6.181 -31.833 1.00 74.69 176 ALA A N 1
ATOM 1262 C CA . ALA A 1 176 ? 0.948 5.305 -30.894 1.00 74.69 176 ALA A CA 1
ATOM 1263 C C . ALA A 1 176 ? -0.360 4.747 -31.460 1.00 74.69 176 ALA A C 1
ATOM 1265 O O . ALA A 1 176 ? -1.064 5.394 -32.232 1.00 74.69 176 ALA A O 1
ATOM 1266 N N . ARG A 1 177 ? -0.699 3.522 -31.057 1.00 75.56 177 ARG A N 1
ATOM 1267 C CA . ARG A 1 177 ? -1.930 2.840 -31.471 1.00 75.56 177 ARG A CA 1
ATOM 1268 C C . ARG A 1 177 ? -2.530 2.043 -30.327 1.00 75.56 177 ARG A C 1
ATOM 1270 O O . ARG A 1 177 ? -1.801 1.476 -29.518 1.00 75.56 177 ARG A O 1
ATOM 1277 N N . LEU A 1 178 ? -3.857 1.974 -30.290 1.00 74.62 178 LEU A N 1
ATOM 1278 C CA . LEU A 1 178 ? -4.571 1.106 -29.358 1.00 74.62 178 LEU A CA 1
ATOM 1279 C C . LEU A 1 178 ? -4.221 -0.364 -29.624 1.00 74.62 178 LEU A C 1
ATOM 1281 O O . LEU A 1 178 ? -4.135 -0.800 -30.772 1.00 74.62 178 LEU A O 1
ATOM 1285 N N . GLY A 1 179 ? -4.044 -1.120 -28.546 1.00 66.81 179 GLY A N 1
ATOM 1286 C CA . GLY A 1 179 ? -3.632 -2.519 -28.562 1.00 66.81 179 GLY A CA 1
ATOM 1287 C C . GLY A 1 179 ? -2.122 -2.726 -28.373 1.00 66.81 179 GLY A C 1
ATOM 1288 O O . GLY A 1 179 ? -1.335 -1.782 -28.426 1.00 66.81 179 GLY A O 1
ATOM 1289 N N . PRO A 1 180 ? -1.693 -3.973 -28.119 1.00 68.25 180 PRO A N 1
ATOM 1290 C CA . PRO A 1 180 ? -0.288 -4.310 -27.920 1.00 68.25 180 PRO A CA 1
ATOM 1291 C C . PRO A 1 180 ? 0.546 -4.130 -29.195 1.00 68.25 180 PRO A C 1
ATOM 1293 O O . PRO A 1 180 ? 0.042 -4.182 -30.319 1.00 68.25 180 PRO A O 1
ATOM 1296 N N . CYS A 1 181 ? 1.857 -3.946 -29.036 1.00 71.75 181 CYS A N 1
ATOM 1297 C CA . CYS A 1 181 ? 2.764 -3.888 -30.172 1.00 71.75 181 CYS A CA 1
ATOM 1298 C C . CYS A 1 181 ? 2.899 -5.246 -30.854 1.00 71.75 181 CYS A C 1
ATOM 1300 O O . CYS A 1 181 ? 3.336 -6.226 -30.255 1.00 71.75 181 CYS A O 1
ATOM 1302 N N . VAL A 1 182 ? 2.572 -5.277 -32.145 1.00 59.12 182 VAL A N 1
ATOM 1303 C CA . VAL A 1 182 ? 2.846 -6.422 -33.009 1.00 59.12 182 VAL A CA 1
ATOM 1304 C C . VAL A 1 182 ? 4.336 -6.421 -33.343 1.00 59.12 182 VAL A C 1
ATOM 1306 O O . VAL A 1 182 ? 4.800 -5.593 -34.127 1.00 59.12 182 VAL A O 1
ATOM 1309 N N . VAL A 1 183 ? 5.092 -7.335 -32.740 1.00 50.62 183 VAL A N 1
ATOM 1310 C CA . VAL A 1 183 ? 6.413 -7.725 -33.243 1.00 50.62 183 VAL A CA 1
ATOM 1311 C C . VAL A 1 183 ? 6.185 -8.679 -34.406 1.00 50.62 183 VAL A C 1
ATOM 1313 O O . VAL A 1 183 ? 5.766 -9.816 -34.209 1.00 50.62 183 VAL A O 1
ATOM 1316 N N . THR A 1 184 ? 6.415 -8.221 -35.634 1.00 44.22 184 THR A N 1
ATOM 1317 C CA . THR A 1 184 ? 6.528 -9.128 -36.780 1.00 44.22 184 THR A CA 1
ATOM 1318 C C . THR A 1 184 ? 7.704 -10.072 -36.524 1.00 44.22 184 THR A C 1
ATOM 1320 O O . THR A 1 184 ? 8.828 -9.582 -36.386 1.00 44.22 184 THR A O 1
ATOM 1323 N N . PRO A 1 185 ? 7.498 -11.399 -36.457 1.00 38.38 185 PRO A N 1
ATOM 1324 C CA . PRO A 1 185 ? 8.614 -12.323 -36.413 1.00 38.38 185 PRO A CA 1
ATOM 1325 C C . PRO A 1 185 ? 9.389 -12.191 -37.724 1.00 38.38 185 PRO A C 1
ATOM 1327 O O . PRO A 1 185 ? 8.819 -12.328 -38.810 1.00 38.38 185 PRO A O 1
ATOM 1330 N N . ILE A 1 186 ? 10.687 -11.918 -37.620 1.00 41.59 186 ILE A N 1
ATOM 1331 C CA . ILE A 1 186 ? 11.621 -12.037 -38.736 1.00 41.59 186 ILE A CA 1
ATOM 1332 C C . ILE A 1 186 ? 11.578 -13.510 -39.163 1.00 41.59 186 ILE A C 1
ATOM 1334 O O . ILE A 1 186 ? 12.020 -14.387 -38.422 1.00 41.59 186 ILE A O 1
ATOM 1338 N N . ARG A 1 187 ? 11.001 -13.801 -40.336 1.00 34.12 187 ARG A N 1
ATOM 1339 C CA . ARG A 1 187 ? 11.250 -15.075 -41.016 1.00 34.12 187 ARG A CA 1
ATOM 1340 C C . ARG A 1 187 ? 12.721 -15.056 -41.415 1.00 34.12 187 ARG A C 1
ATOM 1342 O O . ARG A 1 187 ? 13.088 -14.284 -42.296 1.00 34.12 187 ARG A O 1
ATOM 1349 N N . ASN A 1 188 ? 13.551 -15.852 -40.746 1.00 33.34 188 ASN A N 1
ATOM 1350 C CA . ASN A 1 188 ? 14.855 -16.171 -41.313 1.00 33.34 188 ASN A CA 1
ATOM 1351 C C . ASN A 1 188 ? 14.629 -16.936 -42.634 1.00 33.34 188 ASN A C 1
ATOM 1353 O O . ASN A 1 188 ? 13.708 -17.761 -42.673 1.00 33.34 188 ASN A O 1
ATOM 1357 N N . PRO A 1 189 ? 15.381 -16.593 -43.695 1.00 50.00 189 PRO A N 1
ATOM 1358 C CA . PRO A 1 189 ? 15.218 -17.145 -45.039 1.00 50.00 189 PRO A CA 1
ATOM 1359 C C . PRO A 1 189 ? 15.483 -18.651 -45.108 1.00 50.00 189 PRO A C 1
ATOM 1361 O O . PRO A 1 189 ? 16.305 -19.150 -44.305 1.00 50.00 189 PRO A O 1
#

Secondary structure (DSSP, 8-state):
--HHHHHHTTSPTT--TTT--HHHHHHHHHHHHHHTGGGHHHHHHHHHHH-GGGHHHHHHHHHHHH-TT-HHHHHHHHHHHHHH-GGGHHHHHHHHHHH-GGGHHHHS--------------------PPP---PPS--------SSS-EEEEETTEEEEE-HHHHHHHHHH-TT-EEB----------